Protein AF-F4PKS1-F1 (afdb_monomer_lite)

pLDDT: mean 72.42, std 22.03, range [29.28, 98.31]

Foldseek 3Di:
DDDDDDDDDDDDDDDDPDDDDDDDDDDDDDDDDDDDDDDDDDDDDDDDDDDDDDDDDDDDDDDDDDDPPPPPDDDDDLVNLVPDDPVVLVVLCVVLVHDDPPDDSVVSSVVSNVSSVVVVVVVVVVVDVPVVVVVVPDDDPPDDPVVVVLVVLVCCVPVDDDDPLPDDPVVLVVCLVVDDPVCNVVSVVSVVVSCVDPVCVVVVVPDDDDDDDDDDVVSRCVVVVVQCVPDPVSLVSCQVPPVQEEEDEAPDPVLVCLPPPPNSNQAHQEYEYAYDPPGDAHDDDDLPDCNLQRHAEYEYEVHQDDPVCLPRVCSNNVRHQEYEYDYPCPPDPVCVVRVVPPPDVSSVVSRVNHNYYHYHD

Organism: Cavenderia fasciculata (NCBI:txid261658)

Secondary structure (DSSP, 8-state):
--------------------------PPP--------------------------------------SSSGGGPPPPHHHHHHS-HHHHHHHHHHTT---TT--HHHHHHHHHHHHHHHHHHHHHHS---HHHHGGGSS---PPPHHHHHHHHHHHHHH-PPPTT---HHHHHHHHHHS-HHHHHHHHHHHHHHHS-HHHHHHTTT-------S-TTTHHHHHHHHHTTT-HHHHHHHHHHT--EEEEETT-THHHHHT-TT-S-SS-SEEEEE--TTPPPPPPPPTT-GGGGG--EEEEES----HHHHHHHHHHTTT--EEEEE---TT-TTTHHHHTTTT-HHHHHT-TT--EEEEE-

Sequence (361 aa):
MQDANTKVDGKETVDHKRKRGSSEFQLPACGDDHGLTTTQNTKDDNNSLKETIKKKKTSNNVDDQKDKEEEEGYTYTENELKSKLRKDLVVICQSLDIKSSSLTKDILIQRIIDAQNKRLEFKLKMVDNNPLYDYNKGLLEYSLPWPIIGRILDLVWTESTICTCYYSSQFVNEMYQKAAPELRSMWEVYKELRMECPMHSYHWVHFNSLDFSETLMLDKNRWRYLLLGLSKRVYQFLTSKHCTSLTFENGSTSWQHITNPYFPIKSPKVVRLQQSEGDRLCALPSPDTTVFSLVEKLQLDCFHIIPPHTKSLPILFKNIKSLTGRNDKMGDIRETKYYTKLYTPQFITSFKNLTSLNCCC

Radius of gyration: 35.96 Å; chains: 1; bounding box: 84×59×120 Å

Structure (mmCIF, N/CA/C/O backbone):
data_AF-F4PKS1-F1
#
_entry.id   AF-F4PKS1-F1
#
loop_
_atom_site.group_PDB
_atom_site.id
_atom_site.type_symbol
_atom_site.label_atom_id
_atom_site.label_alt_id
_atom_site.label_comp_id
_atom_site.label_asym_id
_atom_site.label_entity_id
_atom_site.label_seq_id
_atom_site.pdbx_PDB_ins_code
_atom_site.Cartn_x
_atom_site.Cartn_y
_atom_site.Cartn_z
_atom_site.occupancy
_atom_site.B_iso_or_equiv
_atom_site.auth_seq_id
_atom_site.auth_comp_id
_atom_site.auth_asym_id
_atom_site.auth_atom_id
_atom_site.pdbx_PDB_model_num
ATOM 1 N N . MET A 1 1 ? 31.864 39.910 -64.991 1.00 38.75 1 MET A N 1
ATOM 2 C CA . MET A 1 1 ? 30.500 40.111 -64.447 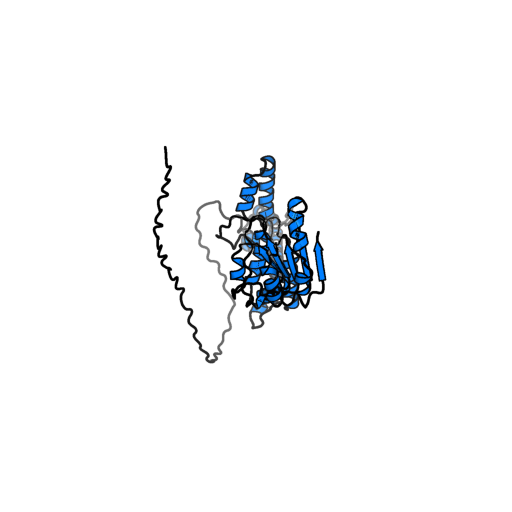1.00 38.75 1 MET A CA 1
ATOM 3 C C . MET A 1 1 ? 30.104 38.799 -63.794 1.00 38.75 1 MET A C 1
ATOM 5 O O . MET A 1 1 ? 30.044 37.824 -64.518 1.00 38.75 1 MET A O 1
ATOM 9 N N . GLN A 1 2 ? 29.900 38.635 -62.494 1.00 39.09 2 GLN A N 1
ATOM 10 C CA . GLN A 1 2 ? 30.007 39.474 -61.300 1.00 39.09 2 GLN A CA 1
ATOM 11 C C . GLN A 1 2 ? 30.121 38.458 -60.143 1.00 39.09 2 GLN A C 1
ATOM 13 O O . GLN A 1 2 ? 29.331 37.517 -60.101 1.00 39.09 2 GLN A O 1
ATOM 18 N N . ASP A 1 3 ? 31.107 38.623 -59.262 1.00 44.88 3 ASP A N 1
ATOM 19 C CA . ASP A 1 3 ? 31.312 37.791 -58.071 1.00 44.88 3 ASP A CA 1
ATOM 20 C C . ASP A 1 3 ? 30.264 38.100 -56.990 1.00 44.88 3 ASP A C 1
ATOM 22 O O . ASP A 1 3 ? 29.974 39.267 -56.718 1.00 44.88 3 ASP A O 1
ATOM 26 N N . ALA A 1 4 ? 29.737 37.063 -56.332 1.00 50.72 4 ALA A N 1
ATOM 27 C CA . ALA A 1 4 ? 28.881 37.190 -55.155 1.00 50.72 4 ALA A CA 1
ATOM 28 C C . ALA A 1 4 ? 29.576 36.554 -53.944 1.00 50.72 4 ALA A C 1
ATOM 30 O O . ALA A 1 4 ? 29.610 35.339 -53.769 1.00 50.72 4 ALA A O 1
ATOM 31 N N . ASN A 1 5 ? 30.146 37.433 -53.125 1.00 44.53 5 ASN A N 1
ATOM 32 C CA . ASN A 1 5 ? 30.757 37.168 -51.832 1.00 44.53 5 ASN A CA 1
ATOM 33 C C . ASN A 1 5 ? 29.667 37.332 -50.760 1.00 44.53 5 ASN A C 1
ATOM 35 O O . ASN A 1 5 ? 29.067 38.404 -50.672 1.00 44.53 5 ASN A O 1
ATOM 39 N N . THR A 1 6 ? 29.396 36.317 -49.935 1.00 49.97 6 THR A N 1
ATOM 40 C CA . THR A 1 6 ? 28.494 36.463 -48.778 1.00 49.97 6 THR A CA 1
ATOM 41 C C . THR A 1 6 ? 29.251 36.176 -47.490 1.00 49.97 6 THR A C 1
ATOM 43 O O . THR A 1 6 ? 29.653 35.055 -47.194 1.00 49.97 6 THR A O 1
ATOM 46 N N . LYS A 1 7 ? 29.465 37.267 -46.761 1.00 46.84 7 LYS A N 1
ATOM 47 C CA . LYS A 1 7 ? 30.076 37.399 -45.442 1.00 46.84 7 LYS A CA 1
ATOM 48 C C . LYS A 1 7 ? 29.054 36.928 -44.397 1.00 46.84 7 LYS A C 1
ATOM 50 O O . LYS A 1 7 ? 27.919 37.397 -44.424 1.00 46.84 7 LYS A O 1
ATOM 55 N N . VAL A 1 8 ? 29.431 36.014 -43.504 1.00 52.03 8 VAL A N 1
ATOM 56 C CA . VAL A 1 8 ? 28.615 35.631 -42.340 1.00 52.03 8 VAL A CA 1
ATOM 57 C C . VAL A 1 8 ? 29.336 36.110 -41.088 1.00 52.03 8 VAL A C 1
ATOM 59 O O . VAL A 1 8 ? 30.457 35.689 -40.808 1.00 52.03 8 VAL A O 1
ATOM 62 N N . ASP A 1 9 ? 28.684 37.034 -40.387 1.00 46.00 9 ASP A N 1
ATOM 63 C CA . ASP A 1 9 ? 29.160 37.674 -39.168 1.00 46.00 9 ASP A CA 1
ATOM 64 C C . ASP A 1 9 ? 29.137 36.720 -37.966 1.00 46.00 9 ASP A C 1
ATOM 66 O O . ASP A 1 9 ? 28.183 35.970 -37.737 1.00 46.00 9 ASP A O 1
ATOM 70 N N . GLY A 1 10 ? 30.213 36.784 -37.180 1.00 45.38 10 GLY A N 1
ATOM 71 C CA . GLY A 1 10 ? 30.356 36.093 -35.908 1.00 45.38 10 GLY A CA 1
ATOM 72 C C . GLY A 1 10 ? 29.464 36.706 -34.830 1.00 45.38 10 GLY A C 1
ATOM 73 O O . GLY A 1 10 ? 29.460 37.917 -34.619 1.00 45.38 10 GLY A O 1
ATOM 74 N N . LYS A 1 11 ? 28.728 35.851 -34.119 1.00 44.50 11 LYS A N 1
ATOM 75 C CA . LYS A 1 11 ? 28.049 36.200 -32.869 1.00 44.50 11 LYS A CA 1
ATOM 76 C C . LYS A 1 11 ? 28.896 35.723 -31.694 1.00 44.50 11 LYS A C 1
ATOM 78 O O . LYS A 1 11 ? 29.022 34.522 -31.468 1.00 44.50 11 LYS A O 1
ATOM 83 N N . GLU A 1 12 ? 29.446 36.682 -30.958 1.00 42.53 12 GLU A N 1
ATOM 84 C CA . GLU A 1 12 ? 30.023 36.489 -29.630 1.00 42.53 12 GLU A CA 1
ATOM 85 C C . GLU A 1 12 ? 28.949 36.002 -28.649 1.00 42.53 12 GLU A C 1
ATOM 87 O O . GLU A 1 12 ? 27.895 36.618 -28.478 1.00 42.53 12 GLU A O 1
ATOM 92 N N . THR A 1 13 ? 29.220 34.882 -27.985 1.00 44.09 13 THR A N 1
ATOM 93 C CA . THR A 1 13 ? 28.452 34.399 -26.837 1.00 44.09 13 THR A CA 1
ATOM 94 C C . THR A 1 13 ? 29.018 35.011 -25.560 1.00 44.09 13 THR A C 1
ATOM 96 O O . THR A 1 13 ? 30.133 34.691 -25.155 1.00 44.09 13 THR A O 1
ATOM 99 N N . VAL A 1 14 ? 28.238 35.887 -24.926 1.00 46.22 14 VAL A N 1
ATOM 100 C CA . VAL A 1 14 ? 28.528 36.470 -23.611 1.00 46.22 14 VAL A CA 1
ATOM 101 C C . VAL A 1 14 ? 28.182 35.458 -22.517 1.00 46.22 14 VAL A C 1
ATOM 103 O O . VAL A 1 14 ? 27.027 35.065 -22.349 1.00 46.22 14 VAL A O 1
ATOM 106 N N . ASP A 1 15 ? 29.202 35.058 -21.760 1.00 40.97 15 ASP A N 1
ATOM 107 C CA . ASP A 1 15 ? 29.111 34.197 -20.583 1.00 40.97 15 ASP A CA 1
ATOM 108 C C . ASP A 1 15 ? 28.494 34.957 -19.392 1.00 40.97 15 ASP A C 1
ATOM 110 O O . ASP A 1 15 ? 29.104 35.853 -18.801 1.00 40.97 15 ASP A O 1
ATOM 114 N N . HIS A 1 16 ? 27.283 34.577 -18.980 1.00 40.88 16 HIS A N 1
ATOM 115 C CA . HIS A 1 16 ? 26.686 35.024 -17.721 1.00 40.88 16 HIS A CA 1
ATOM 116 C C . HIS A 1 16 ? 26.855 33.961 -16.629 1.00 40.88 16 HIS A C 1
ATOM 118 O O . HIS A 1 16 ? 25.997 33.108 -16.396 1.00 40.88 16 HIS A O 1
ATOM 124 N N . LYS A 1 17 ? 27.969 34.065 -15.890 1.00 37.03 17 LYS A N 1
ATOM 125 C CA . LYS A 1 17 ? 28.189 33.386 -14.602 1.00 37.03 17 LYS A CA 1
ATOM 126 C C . LYS A 1 17 ? 27.187 33.896 -13.558 1.00 37.03 17 LYS A C 1
ATOM 128 O O . LYS A 1 17 ? 27.428 34.879 -12.860 1.00 37.03 17 LYS A O 1
ATOM 133 N N . ARG A 1 18 ? 26.065 33.192 -13.401 1.00 35.47 18 ARG A N 1
ATOM 134 C CA . ARG A 1 18 ? 25.132 33.375 -12.279 1.00 35.47 18 ARG A CA 1
ATOM 135 C C . ARG A 1 18 ? 25.654 32.598 -11.061 1.00 35.47 18 ARG A C 1
ATOM 137 O O . ARG A 1 18 ? 25.444 31.394 -10.946 1.00 35.47 18 ARG A O 1
ATOM 144 N N . LYS A 1 19 ? 26.346 33.289 -10.146 1.00 35.81 19 LYS A N 1
ATOM 145 C CA . LYS A 1 19 ? 26.633 32.791 -8.787 1.00 35.81 19 LYS A CA 1
ATOM 146 C C . LYS A 1 19 ? 25.300 32.597 -8.052 1.00 35.81 19 LYS A C 1
ATOM 148 O O . LYS A 1 19 ? 24.662 33.576 -7.679 1.00 35.81 19 LYS A O 1
ATOM 153 N N . ARG A 1 20 ? 24.871 31.348 -7.844 1.00 37.69 20 ARG A N 1
ATOM 154 C CA . ARG A 1 20 ? 23.856 31.015 -6.834 1.00 37.69 20 ARG A CA 1
ATOM 155 C C . ARG A 1 20 ? 24.572 30.844 -5.498 1.00 37.69 20 ARG A C 1
ATOM 157 O O . ARG A 1 20 ? 25.369 29.923 -5.344 1.00 37.69 20 ARG A O 1
ATOM 164 N N . GLY A 1 21 ? 24.322 31.766 -4.572 1.00 32.28 21 GLY A N 1
ATOM 165 C CA . GLY A 1 21 ? 24.684 31.598 -3.169 1.00 32.28 21 GLY A CA 1
ATOM 166 C C . GLY A 1 21 ? 23.864 30.454 -2.580 1.00 32.28 21 GLY A C 1
ATOM 167 O O . GLY A 1 21 ? 22.642 30.441 -2.715 1.00 32.28 21 GLY A O 1
ATOM 168 N N . SER A 1 22 ? 24.547 29.480 -1.987 1.00 31.84 22 SER A N 1
ATOM 169 C CA . SER A 1 22 ? 23.911 28.441 -1.181 1.00 31.84 22 SER A CA 1
ATOM 170 C C . SER A 1 22 ? 23.600 29.048 0.182 1.00 31.84 22 SER A C 1
ATOM 172 O O . SER A 1 22 ? 24.520 29.437 0.896 1.00 31.84 22 SER A O 1
ATOM 174 N N . SER A 1 23 ? 22.318 29.180 0.521 1.00 32.44 23 SER A N 1
ATOM 175 C CA . SER A 1 23 ? 21.898 29.447 1.895 1.00 32.44 23 SER A CA 1
ATOM 176 C C . SER A 1 23 ? 21.963 28.132 2.664 1.00 32.44 23 SER A C 1
ATOM 178 O O . SER A 1 23 ? 21.141 27.236 2.465 1.00 32.44 23 SER A O 1
ATOM 180 N N . GLU A 1 24 ? 22.990 28.013 3.489 1.00 30.92 24 GLU A N 1
ATOM 181 C CA . GLU A 1 24 ? 23.222 26.916 4.416 1.00 30.92 24 GLU A CA 1
ATOM 182 C C . GLU A 1 24 ? 22.181 27.003 5.543 1.00 30.92 24 GLU A C 1
ATOM 184 O O . GLU A 1 24 ? 22.205 27.913 6.369 1.00 30.92 24 GLU A O 1
ATOM 189 N N . PHE A 1 25 ? 21.197 26.104 5.524 1.00 30.33 25 PHE A N 1
ATOM 190 C CA . PHE A 1 25 ? 20.192 25.989 6.578 1.00 30.33 25 PHE A CA 1
ATOM 191 C C . PHE A 1 25 ? 20.754 25.050 7.654 1.00 30.33 25 PHE A C 1
ATOM 193 O O . PHE A 1 25 ? 20.681 23.828 7.527 1.00 30.33 25 PHE A O 1
ATOM 200 N N . GLN A 1 26 ? 21.381 25.618 8.686 1.00 31.61 26 GLN A N 1
ATOM 201 C CA . GLN A 1 26 ? 21.816 24.882 9.874 1.00 31.61 26 GLN A CA 1
ATOM 202 C C . GLN A 1 26 ? 20.612 24.626 10.786 1.00 31.61 26 GLN A C 1
ATOM 204 O O . GLN A 1 26 ? 20.032 25.553 11.350 1.00 31.61 26 GLN A O 1
ATOM 209 N N . LEU A 1 27 ? 20.233 23.354 10.918 1.00 37.97 27 LEU A N 1
ATOM 210 C CA . LEU A 1 27 ? 19.327 22.886 11.965 1.00 37.97 27 LEU A CA 1
ATOM 211 C C . LEU A 1 27 ? 20.131 22.524 13.225 1.00 37.97 27 LEU A C 1
ATOM 213 O O . LEU A 1 27 ? 21.287 22.106 13.112 1.00 37.97 27 LEU A O 1
ATOM 217 N N . PRO A 1 28 ? 19.544 22.705 14.420 1.00 33.06 28 PRO A N 1
ATOM 218 C CA . PRO A 1 28 ? 20.262 22.610 15.682 1.00 33.06 28 PRO A CA 1
ATOM 219 C C . PRO A 1 28 ? 20.687 21.173 15.993 1.00 33.06 28 PRO A C 1
ATOM 221 O O . PRO A 1 28 ? 19.937 20.219 15.787 1.00 33.06 28 PRO A O 1
ATOM 224 N N . ALA A 1 29 ? 21.902 21.049 16.525 1.00 32.84 29 ALA A N 1
ATOM 225 C CA . ALA A 1 29 ? 22.446 19.816 17.067 1.00 32.84 29 ALA A CA 1
ATOM 226 C C . ALA A 1 29 ? 21.610 19.354 18.272 1.00 32.84 29 ALA A C 1
ATOM 228 O O . ALA A 1 29 ? 21.496 20.068 19.268 1.00 32.84 29 ALA A O 1
ATOM 229 N N . CYS A 1 30 ? 21.040 18.153 18.190 1.00 32.44 30 CYS A N 1
ATOM 230 C CA . CYS A 1 30 ? 20.574 17.434 19.369 1.00 32.44 30 CYS A CA 1
ATOM 231 C C . CYS A 1 30 ? 21.803 16.818 20.041 1.00 32.44 30 CYS A C 1
ATOM 233 O O . CYS A 1 30 ? 22.468 15.973 19.446 1.00 32.44 30 CYS A O 1
ATOM 235 N N . GLY A 1 31 ? 22.125 17.309 21.237 1.00 34.09 31 GLY A N 1
ATOM 236 C CA . GLY A 1 31 ? 23.192 16.773 22.068 1.00 34.09 31 GLY A CA 1
ATOM 237 C C . GLY A 1 31 ? 22.830 15.396 22.613 1.00 34.09 31 GLY A C 1
ATOM 238 O O . GLY A 1 31 ? 21.718 15.185 23.100 1.00 34.09 31 GLY A O 1
ATOM 239 N N . ASP A 1 32 ? 23.792 14.487 22.524 1.00 35.34 32 ASP A N 1
ATOM 240 C CA . ASP A 1 32 ? 23.851 13.274 23.324 1.00 35.34 32 ASP A CA 1
ATOM 241 C C . ASP A 1 32 ? 24.282 13.656 24.744 1.00 35.34 32 ASP A C 1
ATOM 243 O O . ASP A 1 32 ? 25.279 14.360 24.907 1.00 35.34 32 ASP A O 1
ATOM 247 N N . ASP A 1 33 ? 23.577 13.166 25.765 1.00 38.44 33 ASP A N 1
ATOM 248 C CA . ASP A 1 33 ? 24.164 13.075 27.098 1.00 38.44 33 ASP A CA 1
ATOM 249 C C . ASP A 1 33 ? 23.730 11.792 27.816 1.00 38.44 33 ASP A C 1
ATOM 251 O O . ASP A 1 33 ? 22.553 11.426 27.883 1.00 38.44 33 ASP A O 1
ATOM 255 N N . HIS A 1 34 ? 24.742 11.084 28.309 1.00 37.09 34 HIS A N 1
ATOM 256 C CA . HIS A 1 34 ? 24.653 9.861 29.093 1.00 37.09 34 HIS A CA 1
ATOM 257 C C . HIS A 1 34 ? 24.447 10.196 30.576 1.00 37.09 34 HIS A C 1
ATOM 259 O O . HIS A 1 34 ? 25.046 11.133 31.091 1.00 37.09 34 HIS A O 1
ATOM 265 N N . GLY A 1 35 ? 23.723 9.349 31.316 1.00 29.28 35 GLY A N 1
ATOM 266 C CA . GLY A 1 35 ? 23.752 9.418 32.780 1.00 29.28 35 GLY A CA 1
ATOM 267 C C . GLY A 1 35 ? 22.893 8.382 33.500 1.00 29.28 35 GLY A C 1
ATOM 268 O O . GLY A 1 35 ? 21.736 8.636 33.808 1.00 29.28 35 GLY A O 1
ATOM 269 N N . LEU A 1 36 ? 23.483 7.224 33.816 1.00 36.50 36 LEU A N 1
ATOM 270 C CA . LEU A 1 36 ? 23.038 6.345 34.905 1.00 36.50 36 LEU A CA 1
ATOM 271 C C . LEU A 1 36 ? 23.236 7.041 36.264 1.00 36.50 36 LEU A C 1
ATOM 273 O O . LEU A 1 36 ? 24.298 7.622 36.467 1.00 36.50 36 LEU A O 1
ATOM 277 N N . THR A 1 37 ? 22.323 6.849 37.230 1.00 30.19 37 THR A N 1
ATOM 278 C CA . THR A 1 37 ? 22.618 6.280 38.575 1.00 30.19 37 THR A CA 1
ATOM 279 C C . THR A 1 37 ? 21.382 6.169 39.497 1.00 30.19 37 THR A C 1
ATOM 281 O O . THR A 1 37 ? 20.625 7.110 39.681 1.00 30.19 37 THR A O 1
ATOM 284 N N . THR A 1 38 ? 21.231 4.967 40.070 1.00 30.02 38 THR A N 1
ATOM 285 C CA . THR A 1 38 ? 21.022 4.616 41.496 1.00 30.02 38 THR A CA 1
ATOM 286 C C . THR A 1 38 ? 19.875 5.217 42.338 1.00 30.02 38 THR A C 1
ATOM 288 O O . THR A 1 38 ? 19.912 6.357 42.778 1.00 30.02 38 THR A O 1
ATOM 291 N N . THR A 1 39 ? 18.936 4.317 42.663 1.00 34.38 39 THR A N 1
ATOM 292 C CA . THR A 1 39 ? 18.293 3.987 43.960 1.00 34.38 39 THR A CA 1
ATOM 293 C C . THR A 1 39 ? 18.255 5.010 45.106 1.00 34.38 39 THR A C 1
ATOM 295 O O . THR A 1 39 ? 19.301 5.368 45.634 1.00 34.38 39 THR A O 1
ATOM 298 N N . GLN A 1 40 ? 17.057 5.235 45.674 1.00 31.62 40 GLN A N 1
ATOM 299 C CA . GLN A 1 40 ? 16.831 5.161 47.130 1.00 31.62 40 GLN A CA 1
ATOM 300 C C . GLN A 1 40 ? 15.344 5.015 47.508 1.00 31.62 40 GLN A C 1
ATOM 302 O O 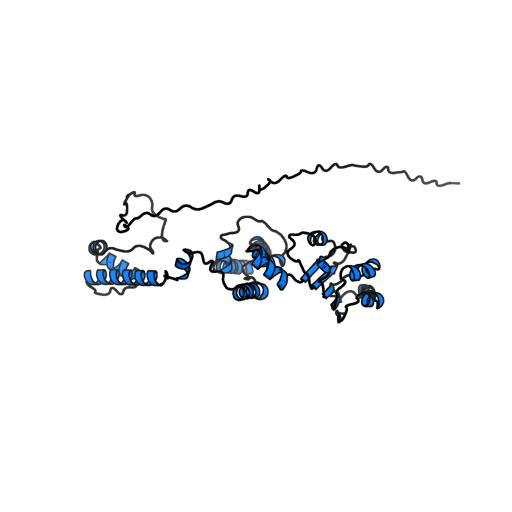. GLN A 1 40 ? 14.455 5.590 46.889 1.00 31.62 40 GLN A O 1
ATOM 307 N N . ASN A 1 41 ? 15.124 4.191 48.536 1.00 35.44 41 ASN A N 1
ATOM 308 C CA . ASN A 1 41 ? 13.868 3.916 49.229 1.00 35.44 41 ASN A CA 1
ATOM 309 C C . ASN A 1 41 ? 13.307 5.151 49.943 1.00 35.44 41 ASN A C 1
ATOM 311 O O . ASN A 1 41 ? 14.065 5.821 50.637 1.00 35.44 41 ASN A O 1
ATOM 315 N N . THR A 1 42 ? 11.980 5.267 49.993 1.00 32.59 42 THR A N 1
ATOM 316 C CA . THR A 1 42 ? 11.262 5.685 51.206 1.00 32.59 42 THR A CA 1
ATOM 317 C C . THR A 1 42 ? 9.935 4.933 51.308 1.00 32.59 42 THR A C 1
ATOM 319 O O . THR A 1 42 ? 9.108 4.935 50.398 1.00 32.59 42 THR A O 1
ATOM 322 N N . LYS A 1 43 ? 9.777 4.236 52.436 1.00 37.03 43 LYS A N 1
ATOM 323 C CA . LYS A 1 43 ? 8.481 3.947 53.051 1.00 37.03 43 LYS A CA 1
ATOM 324 C C . LYS A 1 43 ? 7.923 5.275 53.564 1.00 37.03 43 LYS A C 1
ATOM 326 O O . LYS A 1 43 ? 8.721 6.095 54.002 1.00 37.03 43 LYS A O 1
ATOM 331 N N . ASP A 1 44 ? 6.612 5.465 53.474 1.00 33.72 44 ASP A N 1
ATOM 332 C CA . ASP A 1 44 ? 5.765 5.876 54.601 1.00 33.72 44 ASP A CA 1
ATOM 333 C C . ASP A 1 44 ? 4.304 6.027 54.143 1.00 33.72 44 ASP A C 1
ATOM 335 O O . ASP A 1 44 ? 3.992 6.643 53.127 1.00 33.72 44 ASP A O 1
ATOM 339 N N . ASP A 1 45 ? 3.438 5.348 54.893 1.00 35.12 45 ASP A N 1
ATOM 340 C CA . ASP A 1 45 ? 2.082 5.693 55.315 1.00 35.12 45 ASP A CA 1
ATOM 341 C C . ASP A 1 45 ? 1.322 6.805 54.561 1.00 35.12 45 ASP A C 1
ATOM 343 O O . ASP A 1 45 ? 1.693 7.976 54.586 1.00 35.12 45 ASP A O 1
ATOM 347 N N . ASN A 1 46 ? 0.110 6.496 54.080 1.00 32.50 46 ASN A N 1
ATOM 348 C CA . ASN A 1 46 ? -1.075 6.894 54.846 1.00 32.50 46 ASN A CA 1
ATOM 349 C C . ASN A 1 46 ? -2.414 6.412 54.274 1.00 32.50 46 ASN A C 1
ATOM 351 O O . ASN A 1 46 ? -2.765 6.543 53.104 1.00 32.50 46 ASN A O 1
ATOM 355 N N . ASN A 1 47 ? -3.175 5.919 55.236 1.00 35.06 47 ASN A N 1
ATOM 356 C CA . ASN A 1 47 ? -4.607 5.751 55.316 1.00 35.06 47 ASN A CA 1
ATOM 357 C C . ASN A 1 47 ? -5.317 7.120 55.187 1.00 35.06 47 ASN A C 1
ATOM 359 O O . ASN A 1 47 ? -4.919 8.048 55.884 1.00 35.06 47 ASN A O 1
ATOM 363 N N . SER A 1 48 ? -6.349 7.237 54.338 1.00 36.62 48 SER A N 1
ATOM 364 C CA . SER A 1 48 ? -7.506 8.162 54.442 1.00 36.62 48 SER A CA 1
ATOM 365 C C . SER A 1 48 ? -7.998 8.596 53.056 1.00 36.62 48 SER A C 1
ATOM 367 O O . SER A 1 48 ? -7.451 9.507 52.440 1.00 36.62 48 SER A O 1
ATOM 369 N N . LEU A 1 49 ? -9.069 7.967 52.563 1.00 32.97 49 LEU A N 1
ATOM 370 C CA . LEU A 1 49 ? -9.883 8.541 51.491 1.00 32.97 49 LEU A CA 1
ATOM 371 C C . LEU A 1 49 ? -11.356 8.162 51.701 1.00 32.97 49 LEU A C 1
ATOM 373 O O . LEU A 1 49 ? -11.915 7.279 51.053 1.00 32.97 49 LEU A O 1
ATOM 377 N N . LYS A 1 50 ? -11.994 8.829 52.661 1.00 40.75 50 LYS A N 1
ATOM 378 C CA . LYS A 1 50 ? -13.445 9.011 52.682 1.00 40.75 50 LYS A CA 1
ATOM 379 C C . LYS A 1 50 ? -13.720 10.500 52.826 1.00 40.75 50 LYS A C 1
ATOM 381 O O . LYS A 1 50 ? -13.060 11.170 53.605 1.00 40.75 50 LYS A O 1
ATOM 386 N N . GLU A 1 51 ? -14.725 10.940 52.076 1.00 40.53 51 GLU A N 1
ATOM 387 C CA . GLU A 1 51 ? -15.288 12.291 52.043 1.00 40.53 51 GLU A CA 1
ATOM 388 C C . GLU A 1 51 ? -14.449 13.326 51.284 1.00 40.53 51 GLU A C 1
ATOM 390 O O . GLU A 1 51 ? -13.389 13.750 51.724 1.00 40.53 51 GLU A O 1
ATOM 395 N N . THR A 1 52 ? -14.953 13.782 50.130 1.00 33.09 52 THR A N 1
ATOM 396 C CA . THR A 1 52 ? -15.482 15.152 49.954 1.00 33.09 52 THR A CA 1
ATOM 397 C C . THR A 1 52 ? -15.834 15.378 48.474 1.00 33.09 52 THR A C 1
ATOM 399 O O . THR A 1 52 ? -14.965 15.645 47.654 1.00 33.09 52 THR A O 1
ATOM 402 N N . ILE A 1 53 ? -17.124 15.352 48.122 1.00 37.47 53 ILE A N 1
ATOM 403 C CA . ILE A 1 53 ? -17.644 16.111 46.969 1.00 37.47 53 ILE A CA 1
ATOM 404 C C . ILE A 1 53 ? -18.775 16.989 47.505 1.00 37.47 53 ILE A C 1
ATOM 406 O O . ILE A 1 53 ? -19.946 16.619 47.499 1.00 37.47 53 ILE A O 1
ATOM 410 N N . LYS A 1 54 ? -18.408 18.164 48.025 1.00 37.38 54 LYS A N 1
ATOM 411 C CA . LYS A 1 54 ? -19.342 19.258 48.313 1.00 37.38 54 LYS A CA 1
ATOM 412 C C . LYS A 1 54 ? -19.288 20.236 47.142 1.00 37.38 54 LYS A C 1
ATOM 414 O O . LYS A 1 54 ? -18.305 20.948 46.958 1.00 37.38 54 LYS A O 1
ATOM 419 N N . LYS A 1 55 ? -20.356 20.240 46.340 1.00 43.75 55 LYS A N 1
ATOM 420 C CA . LYS A 1 55 ? -20.591 21.190 45.245 1.00 43.75 55 LYS A CA 1
ATOM 421 C C . LYS A 1 55 ? -20.655 22.624 45.780 1.00 43.75 55 LYS A C 1
ATOM 423 O O . LYS A 1 55 ? -21.423 22.926 46.692 1.00 43.75 55 LYS A O 1
ATOM 428 N N . LYS A 1 56 ? -19.883 23.505 45.147 1.00 37.81 56 LYS A N 1
ATOM 429 C CA . LYS A 1 56 ? -19.935 24.962 45.283 1.00 37.81 56 LYS A CA 1
ATOM 430 C C . LYS A 1 56 ? -21.061 25.476 44.373 1.00 37.81 56 LYS A C 1
ATOM 432 O O . LYS A 1 56 ? -20.972 25.333 43.159 1.00 37.81 56 LYS A O 1
ATOM 437 N N . LYS A 1 57 ? -22.138 26.015 44.955 1.00 38.78 57 LYS A N 1
ATOM 438 C CA . LYS A 1 57 ? -23.158 26.796 44.235 1.00 38.78 57 LYS A CA 1
ATOM 439 C C . LYS A 1 57 ? -22.709 28.256 44.230 1.00 38.78 57 LYS A C 1
ATOM 441 O O . LYS A 1 57 ? -22.636 28.861 45.295 1.00 38.78 57 LYS A O 1
ATOM 446 N N . THR A 1 58 ? -22.467 28.807 43.047 1.00 37.47 58 THR A N 1
ATOM 447 C CA . THR A 1 58 ? -22.430 30.255 42.826 1.00 37.47 58 THR A CA 1
ATOM 448 C C . THR A 1 58 ? -23.528 30.564 41.821 1.00 37.47 58 THR A C 1
ATOM 450 O O . THR A 1 58 ? -23.486 30.083 40.693 1.00 37.47 58 THR A O 1
ATOM 453 N N . SER A 1 59 ? -24.548 31.296 42.262 1.00 49.88 59 SER A N 1
ATOM 454 C CA . SER A 1 59 ? -25.566 31.874 41.393 1.00 49.88 59 SER A CA 1
ATOM 455 C C . SER A 1 59 ? -24.954 33.032 40.620 1.00 49.88 59 SER A C 1
ATOM 457 O O . SER A 1 59 ? -24.364 33.901 41.254 1.00 49.88 59 SER A O 1
ATOM 459 N N . ASN A 1 60 ? -25.153 33.080 39.309 1.00 35.59 60 ASN A N 1
ATOM 460 C CA . ASN A 1 60 ? -25.290 34.332 38.574 1.00 35.59 60 ASN A CA 1
ATOM 461 C C . ASN A 1 60 ? -26.205 34.076 37.375 1.00 35.59 60 ASN A C 1
ATOM 463 O O . ASN A 1 60 ? -25.922 33.228 36.536 1.00 35.59 60 ASN A O 1
ATOM 467 N N . ASN A 1 61 ? -27.326 34.795 37.366 1.00 52.66 61 ASN A N 1
ATOM 468 C CA . ASN A 1 61 ? -28.177 34.997 36.202 1.00 52.66 61 ASN A CA 1
ATOM 469 C C . ASN A 1 61 ? -27.355 35.708 35.123 1.00 52.66 61 ASN A C 1
ATOM 471 O O . ASN A 1 61 ? -26.732 36.703 35.481 1.00 52.66 61 ASN A O 1
ATOM 475 N N . VAL A 1 62 ? -27.385 35.232 33.873 1.00 48.47 62 VAL A N 1
ATOM 476 C CA . VAL A 1 62 ? -27.451 36.016 32.619 1.00 48.47 62 VAL A CA 1
ATOM 477 C C . VAL A 1 62 ? -27.504 35.044 31.420 1.00 48.47 62 VAL A C 1
ATOM 479 O O . VAL A 1 62 ? -26.683 34.140 31.316 1.00 48.47 62 VAL A O 1
ATOM 482 N N . ASP A 1 63 ? -28.482 35.318 30.556 1.00 47.53 63 ASP A N 1
ATOM 483 C CA . ASP A 1 63 ? -28.692 34.979 29.140 1.00 47.53 63 ASP A CA 1
ATOM 484 C C . ASP A 1 63 ? -28.911 33.535 28.652 1.00 47.53 63 ASP A C 1
ATOM 486 O O . ASP A 1 63 ? -28.029 32.681 28.594 1.00 47.53 63 ASP A O 1
ATOM 490 N N . ASP A 1 64 ? -30.158 33.363 28.197 1.00 60.31 64 ASP A N 1
ATOM 491 C CA . ASP A 1 64 ? -30.753 32.273 27.438 1.00 60.31 64 ASP A CA 1
ATOM 492 C C . ASP A 1 64 ? -30.031 31.991 26.105 1.00 60.31 64 ASP A C 1
ATOM 494 O O . ASP A 1 64 ? -29.662 32.904 25.370 1.00 60.31 64 ASP A O 1
ATOM 498 N N . GLN A 1 65 ? -30.001 30.699 25.746 1.00 53.12 65 GLN A N 1
ATOM 499 C CA . GLN A 1 65 ? -29.633 30.102 24.445 1.00 53.12 65 GLN A CA 1
ATOM 500 C C . GLN A 1 65 ? -28.187 29.624 24.243 1.00 53.12 65 GLN A C 1
ATOM 502 O O . GLN A 1 65 ? -27.597 29.790 23.175 1.00 53.12 65 GLN A O 1
ATOM 507 N N . LYS A 1 66 ? -27.670 28.859 25.202 1.00 49.47 66 LYS A N 1
ATOM 508 C CA . LYS A 1 66 ? -26.687 27.801 24.935 1.00 49.47 66 LYS A CA 1
ATOM 509 C C . LYS A 1 66 ? -26.970 26.623 25.866 1.00 49.47 66 LYS A C 1
ATOM 511 O O . LYS A 1 66 ? -27.564 26.819 26.914 1.00 49.47 66 LYS A O 1
ATOM 516 N N . ASP A 1 67 ? -26.582 25.425 25.444 1.00 47.16 67 ASP A N 1
ATOM 517 C CA . ASP A 1 67 ? -26.578 24.190 26.247 1.00 47.16 67 ASP A CA 1
ATOM 518 C C . ASP A 1 67 ? -27.876 23.362 26.216 1.00 47.16 67 ASP A C 1
ATOM 520 O O . ASP A 1 67 ? -28.592 23.212 27.200 1.00 47.16 67 ASP A O 1
ATOM 524 N N . LYS A 1 68 ? -28.149 22.729 25.065 1.00 54.69 68 LYS A N 1
ATOM 525 C CA . LYS A 1 68 ? -29.005 21.525 25.012 1.00 54.69 68 LYS A CA 1
ATOM 526 C C . LYS A 1 68 ? -28.224 20.211 25.161 1.00 54.69 68 LYS A C 1
ATOM 528 O O . LYS A 1 68 ? -28.844 19.156 25.212 1.00 54.69 68 LYS A O 1
ATOM 533 N N . GLU A 1 69 ? -26.893 20.253 25.244 1.00 50.94 69 GLU A N 1
ATOM 534 C CA . GLU A 1 69 ? -26.055 19.041 25.266 1.00 50.94 69 GLU A CA 1
ATOM 535 C C . GLU A 1 69 ? -25.580 18.616 26.670 1.00 50.94 69 GLU A C 1
ATOM 537 O O . GLU A 1 69 ? -25.117 17.491 26.830 1.00 50.94 69 GLU A O 1
ATOM 542 N N . GLU A 1 70 ? -25.762 19.431 27.719 1.00 52.50 70 GLU A N 1
ATOM 543 C CA . GLU A 1 70 ? -25.363 19.052 29.093 1.00 52.50 70 GLU A CA 1
ATOM 544 C C . GLU A 1 70 ? -26.484 18.410 29.942 1.00 52.50 70 GLU A C 1
ATOM 546 O O . GLU A 1 70 ? -26.229 17.933 31.052 1.00 52.50 70 GLU A O 1
ATOM 551 N N . GLU A 1 71 ? -27.727 18.324 29.450 1.00 56.75 71 GLU A N 1
ATOM 552 C CA . GLU A 1 71 ? -28.848 17.803 30.256 1.00 56.75 71 GLU A CA 1
ATOM 553 C C . GLU A 1 71 ? -28.867 16.269 30.429 1.00 56.75 71 GLU A C 1
ATOM 555 O O . GLU A 1 71 ? -29.567 15.762 31.309 1.00 56.75 71 GLU A O 1
ATOM 560 N N . GLU A 1 72 ? -28.065 15.492 29.689 1.00 62.88 72 GLU A N 1
ATOM 561 C CA . GLU A 1 72 ? -28.100 14.017 29.770 1.00 62.88 72 GLU A CA 1
ATOM 562 C C . GLU A 1 72 ? -27.468 13.408 31.047 1.00 62.88 72 GLU A C 1
ATOM 564 O O . GLU A 1 72 ? -27.452 12.180 31.225 1.00 62.88 72 GLU A O 1
ATOM 569 N N . GLY A 1 73 ? -26.954 14.236 31.963 1.00 77.00 73 GLY A N 1
ATOM 570 C CA . GLY A 1 73 ? -26.183 13.791 33.131 1.00 77.00 73 GLY A CA 1
ATOM 571 C C . GLY A 1 73 ? -26.771 14.081 34.516 1.00 77.00 73 GLY A C 1
ATOM 572 O O . GLY A 1 73 ? -26.173 13.661 35.508 1.00 77.00 73 GLY A O 1
ATOM 573 N N . TYR A 1 74 ? -27.887 14.803 34.639 1.00 92.12 74 TYR A N 1
ATOM 574 C CA . TYR A 1 74 ? -28.339 15.269 35.956 1.00 92.12 74 TYR A CA 1
ATOM 575 C C . TYR A 1 74 ? -29.058 14.171 36.771 1.00 92.12 74 TYR A C 1
ATOM 577 O O . TYR A 1 74 ? -30.125 13.682 36.394 1.00 92.12 74 TYR A O 1
ATOM 585 N N . THR A 1 75 ? -28.490 13.800 37.927 1.00 94.31 75 THR A N 1
ATOM 586 C CA . THR A 1 75 ? -29.113 12.880 38.899 1.00 94.31 75 THR A CA 1
ATOM 587 C C . THR A 1 75 ? -29.912 13.667 39.940 1.00 94.31 75 THR A C 1
ATOM 589 O O . THR A 1 75 ? -29.360 14.563 40.579 1.00 94.31 75 THR A O 1
ATOM 592 N N . TYR A 1 76 ? -31.187 13.318 40.142 1.00 97.00 76 TYR A N 1
ATOM 593 C CA . TYR A 1 76 ? -32.071 13.997 41.092 1.00 97.00 76 TYR A CA 1
ATOM 594 C C . TYR A 1 76 ? -31.939 13.350 42.472 1.00 97.00 76 TYR A C 1
ATOM 596 O O . TYR A 1 76 ? -31.929 12.127 42.595 1.00 97.00 76 TYR A O 1
ATOM 604 N N . THR A 1 77 ? -31.883 14.159 43.527 1.00 97.00 77 THR A N 1
ATOM 605 C CA . THR A 1 77 ? -31.983 13.654 44.902 1.00 97.00 77 THR A CA 1
ATOM 606 C C . THR A 1 77 ? -33.443 13.477 45.321 1.00 97.00 77 THR A C 1
ATOM 608 O O . THR A 1 77 ? -34.340 14.172 44.840 1.00 97.00 77 THR A O 1
ATOM 611 N N . GLU A 1 78 ? -33.706 12.578 46.273 1.00 97.31 78 GLU A N 1
ATOM 612 C CA . GLU A 1 78 ? -35.065 12.330 46.775 1.00 97.31 78 GLU A CA 1
ATOM 613 C C . GLU A 1 78 ? -35.728 13.608 47.323 1.00 97.31 78 GLU A C 1
ATOM 615 O O . GLU A 1 78 ? -36.907 13.856 47.078 1.00 97.31 78 GLU A O 1
ATOM 620 N N . ASN A 1 79 ? -34.965 14.461 48.012 1.00 97.56 79 ASN A N 1
ATOM 621 C CA . ASN A 1 79 ? -35.468 15.725 48.557 1.00 97.56 79 ASN A CA 1
ATOM 622 C C . ASN A 1 79 ? -35.844 16.725 47.453 1.00 97.56 79 ASN A C 1
ATOM 624 O O . ASN A 1 79 ? -36.881 17.385 47.550 1.00 97.56 79 ASN A O 1
ATOM 628 N N . GLU A 1 80 ? -35.047 16.804 46.382 1.00 97.44 80 GLU A N 1
ATOM 629 C CA . GLU A 1 80 ? -35.379 17.612 45.203 1.00 97.44 80 GLU A CA 1
ATOM 630 C C . GLU A 1 80 ? -36.685 17.120 44.571 1.00 97.44 80 GLU A C 1
ATOM 632 O O . GLU A 1 80 ? -37.594 17.920 44.351 1.00 97.44 80 GLU A O 1
ATOM 637 N N . LEU A 1 81 ? -36.845 15.807 44.380 1.00 97.75 81 LEU A N 1
ATOM 638 C CA . LEU A 1 81 ? -38.077 15.219 43.842 1.00 97.75 81 LEU A CA 1
ATOM 639 C C . LEU A 1 81 ? -39.292 15.444 44.763 1.00 97.75 81 LEU A C 1
ATOM 641 O O . LEU A 1 81 ? -40.382 15.766 44.282 1.00 97.75 81 LEU A O 1
ATOM 645 N N . LYS A 1 82 ? -39.120 15.363 46.089 1.00 97.31 82 LYS A N 1
ATOM 646 C CA . LYS A 1 82 ? -40.180 15.668 47.070 1.00 97.31 82 LYS A CA 1
ATOM 647 C C . LYS A 1 82 ? -40.635 17.124 46.998 1.00 97.31 82 LYS A C 1
ATOM 649 O O . LYS A 1 82 ? -41.830 17.385 47.153 1.00 97.31 82 LYS A O 1
ATOM 654 N N . SER A 1 83 ? -39.730 18.058 46.703 1.00 97.25 83 SER A N 1
ATOM 655 C CA . SER A 1 83 ? -40.066 19.480 46.533 1.00 97.25 83 SER A CA 1
ATOM 656 C C . SER A 1 83 ? -40.764 19.820 45.207 1.00 97.25 83 SER A C 1
ATOM 658 O O . SER A 1 83 ? -41.413 20.860 45.113 1.00 97.25 83 SER A O 1
ATOM 660 N N . LYS A 1 84 ? -40.690 18.949 44.190 1.00 97.62 84 LYS A N 1
ATOM 661 C CA . LYS A 1 84 ? -41.290 19.186 42.865 1.00 97.62 84 LYS A CA 1
ATOM 662 C C . LYS A 1 84 ? -42.809 18.987 42.862 1.00 97.62 84 LYS A C 1
ATOM 664 O O . LYS A 1 84 ? -43.369 18.199 43.638 1.00 97.62 84 LYS A O 1
ATOM 669 N N . LEU A 1 85 ? -43.501 19.692 41.965 1.00 97.62 85 LEU A N 1
ATOM 670 C CA . LEU A 1 85 ? -44.931 19.481 41.746 1.00 97.62 85 LEU A CA 1
ATOM 671 C C . LEU A 1 85 ? -45.160 18.164 40.994 1.00 97.62 85 LEU A C 1
ATOM 673 O O . LEU A 1 85 ? -44.307 17.693 40.246 1.00 97.62 85 LEU A O 1
ATOM 677 N N . ARG A 1 86 ? -46.349 17.565 41.151 1.00 96.62 86 ARG A N 1
ATOM 678 C CA . ARG A 1 86 ? -46.690 16.299 40.471 1.00 96.62 86 ARG A CA 1
ATOM 679 C C . ARG A 1 86 ? -46.557 16.400 38.946 1.00 96.62 86 ARG A C 1
ATOM 681 O O . ARG A 1 86 ? -46.150 15.428 38.325 1.00 96.62 86 ARG A O 1
ATOM 688 N N . LYS A 1 87 ? -46.883 17.558 38.358 1.00 96.75 87 LYS A N 1
ATOM 689 C CA . LYS A 1 87 ? -46.747 17.805 36.913 1.00 96.75 87 LYS A CA 1
ATOM 690 C C . LYS A 1 87 ? -45.282 17.706 36.464 1.00 96.75 87 LYS A C 1
ATOM 692 O O . LYS A 1 87 ? -45.011 17.020 35.488 1.00 96.75 87 LYS A O 1
ATOM 697 N N . ASP A 1 88 ? -44.353 18.275 37.230 1.00 97.12 88 ASP A N 1
ATOM 698 C CA . ASP A 1 88 ? -42.914 18.213 36.933 1.00 97.12 88 ASP A CA 1
ATOM 699 C C . ASP A 1 88 ? -42.382 16.779 37.038 1.00 97.12 88 ASP A C 1
ATOM 701 O O . ASP A 1 88 ? -41.607 16.331 36.200 1.00 97.12 88 ASP A O 1
ATOM 705 N N . LEU A 1 89 ? -42.846 16.020 38.038 1.00 97.06 89 LEU A N 1
ATOM 706 C CA . LEU A 1 89 ? -42.480 14.609 38.186 1.00 97.06 89 LEU A CA 1
ATOM 707 C C . LEU A 1 89 ? -42.962 13.756 37.005 1.00 97.06 89 LEU A C 1
ATOM 709 O O . LEU A 1 89 ? -42.283 12.806 36.627 1.00 97.06 89 LEU A O 1
ATOM 713 N N . VAL A 1 90 ? -44.109 14.091 36.402 1.00 96.62 90 VAL A N 1
ATOM 714 C CA . VAL A 1 90 ? -44.597 13.424 35.183 1.00 96.62 90 VAL A CA 1
ATOM 715 C C . VAL A 1 90 ? -43.683 13.720 33.992 1.00 96.62 90 VAL A C 1
ATOM 717 O O . VAL A 1 90 ? -43.394 12.795 33.238 1.00 96.62 90 VAL A O 1
ATOM 720 N N . VAL A 1 91 ? -43.183 14.953 33.856 1.00 96.00 91 VAL A N 1
ATOM 721 C CA . VAL A 1 91 ? -42.212 15.323 32.807 1.00 96.00 91 VAL A CA 1
ATOM 722 C C . VAL A 1 91 ? -40.894 14.564 32.991 1.00 96.00 91 VAL A C 1
ATOM 724 O O . VAL A 1 91 ? -40.388 13.985 32.035 1.00 96.00 91 VAL A O 1
ATOM 727 N N . ILE A 1 92 ? -40.382 14.471 34.225 1.00 96.19 92 ILE A N 1
ATOM 728 C CA . ILE A 1 92 ? -39.174 13.682 34.533 1.00 96.19 92 ILE A CA 1
ATOM 729 C C . ILE A 1 92 ? -39.406 12.186 34.259 1.00 96.19 92 ILE A C 1
ATOM 731 O O . ILE A 1 92 ? -38.530 11.496 33.748 1.00 96.19 92 ILE A O 1
ATOM 735 N N . CYS A 1 93 ? -40.596 11.658 34.560 1.00 96.50 93 CYS A N 1
ATOM 736 C CA . CYS A 1 93 ? -40.934 10.281 34.199 1.00 96.50 93 CYS A CA 1
ATOM 737 C C . CYS A 1 93 ? -40.925 10.076 32.680 1.00 96.50 93 CYS A C 1
ATOM 739 O O . CYS A 1 93 ? -40.420 9.058 32.226 1.00 96.50 93 CYS A O 1
ATOM 741 N N . GLN A 1 94 ? -41.448 11.024 31.896 1.00 95.44 94 GLN A N 1
ATOM 742 C CA . GLN A 1 94 ? -41.443 10.944 30.432 1.00 95.44 94 GLN A CA 1
ATOM 743 C C . GLN A 1 94 ? -40.023 10.981 29.857 1.00 95.44 94 GLN A C 1
ATOM 745 O O . GLN A 1 94 ? -39.728 10.198 28.960 1.00 95.44 94 GLN A O 1
ATOM 750 N N . SER A 1 95 ? -39.129 11.818 30.396 1.00 94.75 95 SER A N 1
ATOM 751 C CA . SER A 1 95 ? -37.729 11.862 29.944 1.00 94.75 95 SER A CA 1
ATOM 752 C C . SER A 1 95 ? -36.931 10.604 30.308 1.00 94.75 95 SER A C 1
ATOM 754 O O . SER A 1 95 ? -35.945 10.287 29.648 1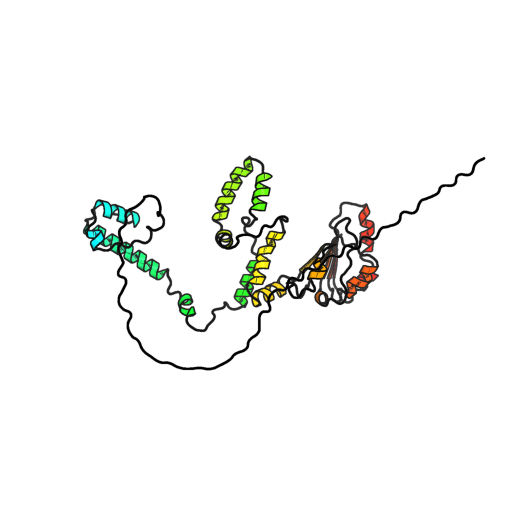.00 94.75 95 SER A O 1
ATOM 756 N N . LEU A 1 96 ? -37.367 9.861 31.330 1.00 94.62 96 LEU A N 1
ATOM 757 C CA . LEU A 1 96 ? -36.803 8.568 31.733 1.00 94.62 96 LEU A CA 1
ATOM 758 C C . LEU A 1 96 ? -37.558 7.356 31.156 1.00 94.62 96 LEU A C 1
ATOM 760 O O . LEU A 1 96 ? -37.286 6.230 31.571 1.00 94.62 96 LEU A O 1
ATOM 764 N N . ASP A 1 97 ? -38.507 7.573 30.240 1.00 95.56 97 ASP A N 1
ATOM 765 C CA . ASP A 1 97 ? -39.359 6.535 29.635 1.00 95.56 97 ASP A CA 1
ATOM 766 C C . ASP A 1 97 ? -40.150 5.681 30.662 1.00 95.56 97 ASP A C 1
ATOM 768 O O . ASP A 1 97 ? -40.350 4.471 30.536 1.00 95.56 97 ASP A O 1
ATOM 772 N N . ILE A 1 98 ? -40.624 6.319 31.737 1.00 96.12 98 ILE A N 1
ATOM 773 C CA . ILE A 1 98 ? -41.427 5.708 32.803 1.00 96.12 98 ILE A CA 1
ATOM 774 C C . ILE A 1 98 ? -42.915 6.003 32.567 1.00 96.12 98 ILE A C 1
ATOM 776 O O . ILE A 1 98 ? -43.364 7.150 32.620 1.00 96.12 98 ILE A O 1
ATOM 780 N N . LYS A 1 99 ? -43.737 4.953 32.426 1.00 95.88 99 LYS A N 1
ATOM 781 C CA . LYS A 1 99 ? -45.207 5.086 32.377 1.00 95.88 99 LYS A CA 1
ATOM 782 C C . LYS A 1 99 ? -45.753 5.655 33.696 1.00 95.88 99 LYS A C 1
ATOM 784 O O . LYS A 1 99 ? -45.643 5.016 34.746 1.00 95.88 99 LYS A O 1
ATOM 789 N N . SER A 1 100 ? -46.372 6.835 33.629 1.00 90.62 100 SER A N 1
ATOM 790 C CA . SER A 1 100 ? -46.782 7.645 34.791 1.00 90.62 100 SER A CA 1
ATOM 791 C C . SER A 1 100 ? -48.295 7.679 35.069 1.00 90.62 100 SER A C 1
ATOM 793 O O . SER A 1 100 ? -48.731 8.354 36.006 1.00 90.62 100 SER A O 1
ATOM 795 N N . SER A 1 101 ? -49.118 6.957 34.299 1.00 85.06 101 SER A N 1
ATOM 796 C CA . SER A 1 101 ? -50.583 7.023 34.413 1.00 85.06 101 SER A CA 1
ATOM 797 C C . SER A 1 101 ? -51.083 6.610 35.807 1.00 85.06 101 SER A C 1
ATOM 799 O O . SER A 1 101 ? -50.770 5.521 36.283 1.00 85.06 101 SER A O 1
ATOM 801 N N . SER A 1 102 ? -51.860 7.507 36.433 1.00 88.56 102 SER A N 1
ATOM 802 C CA . SER A 1 102 ? -52.608 7.367 37.702 1.00 88.56 102 SER A CA 1
ATOM 803 C C . SER A 1 102 ? -51.831 7.086 39.001 1.00 88.56 102 SER A C 1
ATOM 805 O O . SER A 1 102 ? -52.448 6.767 40.013 1.00 88.56 102 SER A O 1
ATOM 807 N N . LEU A 1 103 ? -50.509 7.262 39.042 1.00 93.75 103 LEU A N 1
ATOM 808 C CA . LEU A 1 103 ? -49.708 6.960 40.242 1.00 93.75 103 LEU A CA 1
ATOM 809 C C . LEU A 1 103 ? -49.685 8.112 41.256 1.00 93.75 103 LEU A C 1
ATOM 811 O O . LEU A 1 103 ? -49.727 9.285 40.872 1.00 93.75 103 LEU A O 1
ATOM 815 N N . THR A 1 104 ? -49.595 7.789 42.549 1.00 97.25 104 THR A N 1
ATOM 816 C CA . THR A 1 104 ? -49.387 8.780 43.619 1.00 97.25 104 THR A CA 1
ATOM 817 C C . THR A 1 104 ? -48.003 9.425 43.507 1.00 97.25 104 THR A C 1
ATOM 819 O O . THR A 1 104 ? -47.105 8.896 42.848 1.00 97.25 104 THR A O 1
ATOM 822 N N . LYS A 1 105 ? -47.823 10.592 44.142 1.00 97.19 105 LYS A N 1
ATOM 823 C CA . LYS A 1 105 ? -46.564 11.351 44.085 1.00 97.19 105 LYS A CA 1
ATOM 824 C C . LYS A 1 105 ? -45.372 10.508 44.553 1.00 97.19 105 LYS A C 1
ATOM 826 O O . LYS A 1 105 ? -44.365 10.468 43.857 1.00 97.19 105 LYS A O 1
ATOM 831 N N . ASP A 1 106 ? -45.516 9.786 45.659 1.00 97.50 106 ASP A N 1
ATOM 832 C CA . ASP A 1 106 ? -44.432 8.979 46.231 1.00 97.50 106 ASP A CA 1
ATOM 833 C C . ASP A 1 106 ? -44.026 7.812 45.321 1.00 97.50 106 ASP A C 1
ATOM 835 O O . ASP A 1 106 ? -42.840 7.538 45.157 1.00 97.50 106 ASP A O 1
ATOM 839 N N . ILE A 1 107 ? -44.991 7.181 44.637 1.00 97.25 107 ILE A N 1
ATOM 840 C CA . ILE A 1 107 ? -44.699 6.109 43.672 1.00 97.25 107 ILE A CA 1
ATOM 841 C C . ILE A 1 107 ? -43.932 6.657 42.458 1.00 97.25 107 ILE A C 1
ATOM 843 O O . ILE A 1 107 ? -43.039 5.981 41.948 1.00 97.25 107 ILE A O 1
ATOM 847 N N . LEU A 1 108 ? -44.247 7.873 41.992 1.00 97.31 108 LEU A N 1
ATOM 848 C CA . LEU A 1 108 ? -43.491 8.519 40.911 1.00 97.31 108 LEU A CA 1
ATOM 849 C C . LEU A 1 108 ? -42.042 8.791 41.336 1.00 97.31 108 LEU A C 1
ATOM 851 O O . LEU A 1 108 ? -41.127 8.481 40.579 1.00 97.31 108 LEU A O 1
ATOM 855 N N . ILE A 1 109 ? -41.834 9.310 42.553 1.00 98.06 109 ILE A N 1
ATOM 856 C CA . ILE A 1 109 ? -40.495 9.570 43.106 1.00 98.06 109 ILE A CA 1
ATOM 857 C C . ILE A 1 109 ? -39.685 8.272 43.174 1.00 98.06 109 ILE A C 1
ATOM 859 O O . ILE A 1 109 ? -38.563 8.233 42.671 1.00 98.06 109 ILE A O 1
ATOM 863 N N . GLN A 1 110 ? -40.272 7.198 43.711 1.00 97.69 110 GLN A N 1
ATOM 864 C CA . GLN A 1 110 ? -39.598 5.904 43.810 1.00 97.69 110 GLN A CA 1
ATOM 865 C C . GLN A 1 110 ? -39.184 5.368 42.433 1.00 97.69 110 GLN A C 1
ATOM 867 O O . GLN A 1 110 ? -38.048 4.940 42.252 1.00 97.69 110 GLN A O 1
ATOM 872 N N . ARG A 1 111 ? -40.071 5.444 41.431 1.00 97.38 111 ARG A N 1
ATOM 873 C CA . ARG A 1 111 ? -39.762 4.975 40.070 1.00 97.38 111 ARG A CA 1
ATOM 874 C C . ARG A 1 111 ? -38.650 5.778 39.401 1.00 97.38 111 ARG A C 1
ATOM 876 O O . ARG A 1 111 ? -37.839 5.186 38.695 1.00 97.38 111 ARG A O 1
ATOM 883 N N . ILE A 1 112 ? -38.610 7.096 39.611 1.00 97.12 112 ILE A N 1
ATOM 884 C CA . ILE A 1 112 ? -37.539 7.959 39.090 1.00 97.12 112 ILE A CA 1
ATOM 885 C C . ILE A 1 112 ? -36.196 7.537 39.695 1.00 97.12 112 ILE A C 1
ATOM 887 O O . ILE A 1 112 ? -35.246 7.307 38.949 1.00 97.12 112 ILE A O 1
ATOM 891 N N . ILE A 1 113 ? -36.133 7.366 41.020 1.00 97.75 113 ILE A N 1
ATOM 892 C CA . ILE A 1 113 ? -34.914 6.937 41.722 1.00 97.75 113 ILE A CA 1
ATOM 893 C C . ILE A 1 113 ? -34.461 5.557 41.229 1.00 97.75 113 ILE A C 1
ATOM 895 O O . ILE A 1 113 ? -33.293 5.380 40.883 1.00 97.75 113 ILE A O 1
ATOM 899 N N . ASP A 1 114 ? -35.380 4.595 41.124 1.00 96.88 114 ASP A N 1
ATOM 900 C CA . ASP A 1 114 ? -35.070 3.248 40.638 1.00 96.88 114 ASP A CA 1
ATOM 901 C C . ASP A 1 114 ? -34.541 3.266 39.195 1.00 96.88 114 ASP A C 1
ATOM 903 O O . ASP A 1 114 ? -33.585 2.557 38.873 1.00 96.88 114 ASP A O 1
ATOM 907 N N . ALA A 1 115 ? -35.128 4.080 38.312 1.00 96.38 115 ALA A N 1
ATOM 908 C CA . ALA A 1 115 ? -34.671 4.221 36.931 1.00 96.38 115 ALA A CA 1
ATOM 909 C C . ALA A 1 115 ? -33.284 4.880 36.846 1.00 96.38 115 ALA A C 1
ATOM 911 O O . ALA A 1 115 ? -32.428 4.409 36.093 1.00 96.38 115 ALA A O 1
ATOM 912 N N . GLN A 1 116 ? -33.032 5.924 37.646 1.00 96.06 116 GLN A N 1
ATOM 913 C CA . GLN A 1 116 ? -31.722 6.576 37.726 1.00 96.06 116 GLN A CA 1
ATOM 914 C C . GLN A 1 116 ? -30.649 5.615 38.242 1.00 96.06 116 GLN A C 1
ATOM 916 O O . GLN A 1 116 ? -29.583 5.515 37.635 1.00 96.06 116 GLN A O 1
ATOM 921 N N . ASN A 1 117 ? -30.951 4.847 39.291 1.00 94.88 117 ASN A N 1
ATOM 922 C CA . ASN A 1 117 ? -30.040 3.846 39.843 1.00 94.88 117 ASN A CA 1
ATOM 923 C C . ASN A 1 117 ? -29.754 2.719 38.848 1.00 94.88 117 ASN A C 1
ATOM 925 O O . ASN A 1 117 ? -28.595 2.362 38.671 1.00 94.88 117 ASN A O 1
ATOM 929 N N . LYS A 1 118 ? -30.763 2.208 38.129 1.00 93.81 118 LYS A N 1
ATOM 930 C CA . LYS A 1 118 ? -30.558 1.205 37.068 1.00 93.81 118 LYS A CA 1
ATOM 931 C C . LYS A 1 118 ? -29.689 1.734 35.931 1.00 93.81 118 LYS A C 1
ATOM 933 O O . LYS A 1 118 ? -28.809 1.022 35.457 1.00 93.81 118 LYS A O 1
ATOM 938 N N . ARG A 1 119 ? -29.907 2.979 35.493 1.00 91.00 119 ARG A N 1
ATOM 939 C CA . ARG A 1 119 ? -29.087 3.607 34.445 1.00 91.00 119 ARG A CA 1
ATOM 940 C C . ARG A 1 119 ? -27.654 3.835 34.925 1.00 91.00 119 ARG A C 1
ATOM 942 O O . ARG A 1 119 ? -26.727 3.635 34.148 1.00 91.00 119 ARG A O 1
ATOM 949 N N . LEU A 1 120 ? -27.468 4.213 36.190 1.00 89.19 120 LEU A N 1
ATOM 950 C CA . LEU A 1 120 ? -26.153 4.355 36.813 1.00 89.19 120 LEU A CA 1
ATOM 951 C C . LEU A 1 120 ? -25.448 3.000 36.946 1.00 89.19 120 LEU A C 1
ATOM 953 O O . LEU A 1 120 ? -24.291 2.893 36.569 1.00 89.19 120 LEU A O 1
ATOM 957 N N . GLU A 1 121 ? -26.141 1.959 37.404 1.00 87.75 121 GLU A N 1
ATOM 958 C CA . GLU A 1 121 ? -25.612 0.595 37.493 1.00 87.75 121 GLU A CA 1
ATOM 959 C C . GLU A 1 121 ? -25.231 0.058 36.108 1.00 87.75 121 GLU A C 1
ATOM 961 O O . GLU A 1 121 ? -24.159 -0.512 35.937 1.00 87.75 121 GLU A O 1
ATOM 966 N N . PHE A 1 122 ? -26.069 0.289 35.096 1.00 84.00 122 PHE A N 1
ATOM 967 C CA . PHE A 1 122 ? -25.759 -0.067 33.715 1.00 84.00 122 PHE A CA 1
ATOM 968 C C . PHE A 1 122 ? -24.551 0.714 33.183 1.00 84.00 122 PHE A C 1
ATOM 970 O O . PHE A 1 122 ? -23.658 0.108 32.602 1.00 84.00 122 PHE A O 1
ATOM 977 N N . LYS A 1 123 ? -24.462 2.029 33.438 1.00 80.00 123 LYS A N 1
ATOM 978 C CA . LYS A 1 123 ? -23.274 2.835 33.110 1.00 80.00 123 LYS A CA 1
ATOM 979 C C . LYS A 1 123 ? -22.031 2.340 33.848 1.00 80.00 123 LY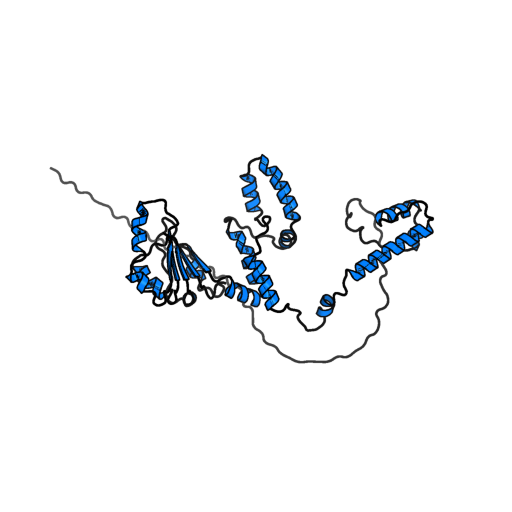S A C 1
ATOM 981 O O . LYS A 1 123 ? -20.986 2.292 33.232 1.00 80.00 123 LYS A O 1
ATOM 986 N N . LEU A 1 124 ? -22.127 1.932 35.111 1.00 77.06 124 LEU A N 1
ATOM 987 C CA . LEU A 1 124 ? -21.011 1.352 35.871 1.00 77.06 124 LEU A CA 1
ATOM 988 C C . LEU A 1 124 ? -20.622 -0.051 35.380 1.00 77.06 124 LEU A C 1
ATOM 990 O O . LEU A 1 124 ? -19.486 -0.458 35.568 1.00 77.06 124 LEU A O 1
ATOM 994 N N . LYS A 1 125 ? -21.545 -0.794 34.756 1.00 72.62 125 LYS A N 1
ATOM 995 C CA . LYS A 1 125 ? -21.254 -2.074 34.089 1.00 72.62 125 LYS A CA 1
ATOM 996 C C . LYS A 1 125 ? -20.711 -1.893 32.667 1.00 72.62 125 LYS A C 1
ATOM 998 O O . LYS A 1 125 ? -19.981 -2.754 32.203 1.00 72.62 125 LYS A O 1
ATOM 1003 N N . MET A 1 126 ? -21.083 -0.811 31.976 1.00 65.44 126 MET A N 1
ATOM 1004 C CA . MET A 1 126 ? -20.602 -0.462 30.629 1.00 65.44 126 MET A CA 1
ATOM 1005 C C . MET A 1 126 ? -19.293 0.325 30.636 1.00 65.44 126 MET A C 1
ATOM 1007 O O . MET A 1 126 ? -18.471 0.150 29.741 1.00 65.44 126 MET A O 1
ATOM 1011 N N . VAL A 1 127 ? -19.082 1.176 31.644 1.00 60.09 127 VAL A N 1
ATOM 1012 C CA . VAL A 1 127 ? -17.757 1.630 32.086 1.00 60.09 127 VAL A CA 1
ATOM 1013 C C . VAL A 1 127 ? -17.158 0.458 32.831 1.00 60.09 127 VAL A C 1
ATOM 1015 O O . VAL A 1 127 ? -17.055 0.401 34.048 1.00 60.09 127 VAL A O 1
ATOM 1018 N N . ASP A 1 128 ? -16.905 -0.540 32.015 1.00 45.44 128 ASP A N 1
ATOM 1019 C CA . ASP A 1 128 ? -16.201 -1.749 32.275 1.00 45.44 128 ASP A CA 1
ATOM 1020 C C . ASP A 1 128 ? -15.097 -1.445 33.305 1.00 45.44 128 ASP A C 1
ATOM 1022 O O . ASP A 1 128 ? -14.176 -0.660 33.047 1.00 45.44 128 ASP A O 1
ATOM 1026 N N . ASN A 1 129 ? -15.103 -2.173 34.420 1.00 47.03 129 ASN A N 1
ATOM 1027 C CA . ASN A 1 129 ? -13.840 -2.678 34.951 1.00 47.03 129 ASN A CA 1
ATOM 1028 C C . ASN A 1 129 ? -13.259 -3.625 33.887 1.00 47.03 129 ASN A C 1
ATOM 1030 O O . ASN A 1 129 ? -13.063 -4.807 34.153 1.00 47.03 129 ASN A O 1
ATOM 1034 N N . ASN A 1 130 ? -13.063 -3.143 32.654 1.00 46.41 130 ASN A N 1
ATOM 1035 C CA . ASN A 1 130 ? -12.311 -3.828 31.640 1.00 46.41 130 ASN A CA 1
ATOM 1036 C C . ASN A 1 130 ? -10.935 -3.889 32.273 1.00 46.41 130 ASN A C 1
ATOM 1038 O O . ASN A 1 130 ? -10.309 -2.836 32.449 1.00 46.41 130 ASN A O 1
ATOM 1042 N N . PRO A 1 131 ? -10.470 -5.080 32.667 1.00 50.22 131 PRO A N 1
ATOM 1043 C CA . PRO A 1 131 ? -9.190 -5.194 33.330 1.00 50.22 131 PRO A CA 1
ATOM 1044 C C . PRO A 1 131 ? -8.079 -4.571 32.470 1.00 50.22 131 PRO A C 1
ATOM 1046 O O . PRO A 1 131 ? -7.066 -4.166 33.019 1.00 50.22 131 PRO A O 1
ATOM 1049 N N . LEU A 1 132 ? -8.277 -4.382 31.155 1.00 46.47 132 LEU A N 1
ATOM 1050 C CA . LEU A 1 132 ? -7.364 -3.644 30.276 1.00 46.47 132 LEU A CA 1
ATOM 1051 C C . LEU A 1 132 ? -7.088 -2.187 30.695 1.00 46.47 132 LEU A C 1
ATOM 1053 O O . LEU A 1 132 ? -5.999 -1.697 30.404 1.00 46.47 132 LEU A O 1
ATOM 1057 N N . TYR A 1 133 ? -8.009 -1.487 31.369 1.00 43.88 133 TYR A N 1
ATOM 1058 C CA . TYR A 1 133 ? -7.747 -0.123 31.858 1.00 43.88 133 TYR A CA 1
ATOM 1059 C C . TYR A 1 133 ? -6.969 -0.107 33.183 1.00 43.88 133 TYR A C 1
ATOM 1061 O O . TYR A 1 133 ? -6.105 0.753 33.356 1.00 43.88 133 TYR A O 1
ATOM 1069 N N . ASP A 1 134 ? -7.190 -1.087 34.067 1.00 44.91 134 ASP A N 1
ATOM 1070 C CA . ASP A 1 134 ? -6.404 -1.260 35.303 1.00 44.91 134 ASP A CA 1
ATOM 1071 C C . ASP A 1 134 ? -5.042 -1.940 35.064 1.00 44.91 134 ASP A C 1
ATOM 1073 O O . ASP A 1 134 ? -4.105 -1.770 35.847 1.00 44.91 134 ASP A O 1
ATOM 1077 N N . TYR A 1 135 ? -4.874 -2.641 33.940 1.00 47.56 135 TYR A N 1
ATOM 1078 C CA . TYR A 1 135 ? -3.607 -3.254 33.533 1.00 47.56 135 TYR A CA 1
ATOM 1079 C C . TYR A 1 135 ? -2.522 -2.246 33.119 1.00 47.56 135 TYR A C 1
ATOM 1081 O O . TYR A 1 135 ? -1.359 -2.626 33.008 1.00 47.56 135 TYR A O 1
ATOM 1089 N N . ASN A 1 136 ? -2.847 -0.958 32.963 1.00 46.47 136 ASN A N 1
ATOM 1090 C CA . ASN A 1 136 ? -1.867 0.085 32.631 1.00 46.47 136 ASN A CA 1
ATOM 1091 C C . ASN A 1 136 ? -1.115 0.662 33.848 1.00 46.47 136 ASN A C 1
ATOM 1093 O O . ASN A 1 136 ? -0.350 1.613 33.695 1.00 46.47 136 ASN A O 1
ATOM 1097 N N . LYS A 1 137 ? -1.298 0.114 35.060 1.00 50.09 137 LYS A N 1
ATOM 1098 C CA . LYS A 1 137 ? -0.582 0.579 36.268 1.00 50.09 137 LYS A CA 1
ATOM 1099 C C . LYS A 1 137 ? 0.667 -0.222 36.648 1.00 50.09 137 LYS A C 1
ATOM 1101 O O . LYS A 1 137 ? 1.343 0.159 37.600 1.00 50.09 137 LYS A O 1
ATOM 1106 N N . GLY A 1 138 ? 1.029 -1.275 35.915 1.00 50.22 138 GLY A N 1
ATOM 1107 C CA . GLY A 1 138 ? 2.264 -2.019 36.178 1.00 50.22 138 GLY A CA 1
ATOM 1108 C C . GLY A 1 138 ? 2.898 -2.544 34.901 1.00 50.22 138 GLY A C 1
ATOM 1109 O O . GLY A 1 138 ? 2.218 -3.259 34.188 1.00 50.22 138 GLY A O 1
ATOM 1110 N N . LEU A 1 139 ? 4.163 -2.157 34.666 1.00 53.62 139 LEU A N 1
ATOM 1111 C CA . LEU A 1 139 ? 5.268 -2.636 33.795 1.00 53.62 139 LEU A CA 1
ATOM 1112 C C . LEU A 1 139 ? 5.063 -3.663 32.646 1.00 53.62 139 LEU A C 1
ATOM 1114 O O . LEU A 1 139 ? 6.050 -4.135 32.083 1.00 53.62 139 LEU A O 1
ATOM 1118 N N . LEU A 1 140 ? 3.845 -4.048 32.291 1.00 50.00 140 LEU A N 1
ATOM 1119 C CA . LEU A 1 140 ? 3.513 -4.982 31.231 1.00 50.00 140 LEU A CA 1
ATOM 1120 C C . LEU A 1 140 ? 2.906 -4.158 30.096 1.00 50.00 140 LEU A C 1
ATOM 1122 O O . LEU A 1 140 ? 1.719 -3.845 30.090 1.00 50.00 140 LEU A O 1
ATOM 1126 N N . GLU A 1 141 ? 3.737 -3.758 29.137 1.00 54.66 141 GLU A N 1
ATOM 1127 C CA . GLU A 1 141 ? 3.243 -3.167 27.896 1.00 54.66 141 GLU A CA 1
ATOM 1128 C C . GLU A 1 141 ? 2.405 -4.218 27.155 1.00 54.66 141 GLU A C 1
ATOM 1130 O O . GLU A 1 141 ? 2.936 -5.138 26.524 1.00 54.66 141 GLU A O 1
ATOM 1135 N N . TYR A 1 142 ? 1.079 -4.096 27.235 1.00 54.03 142 TYR A N 1
ATOM 1136 C CA . TYR A 1 142 ? 0.148 -4.908 26.457 1.00 54.03 142 TYR A CA 1
ATOM 1137 C C . TYR A 1 142 ? 0.211 -4.494 24.988 1.00 54.03 142 TYR A C 1
ATOM 1139 O O . TYR A 1 142 ? -0.641 -3.784 24.460 1.00 54.03 142 TYR A O 1
ATOM 1147 N N . SER A 1 143 ? 1.247 -4.965 24.305 1.00 68.12 143 SER A N 1
ATOM 1148 C CA . SER A 1 143 ? 1.262 -5.010 22.852 1.00 68.12 143 SER A CA 1
ATOM 1149 C C . SER A 1 143 ? 0.538 -6.275 22.395 1.00 68.12 143 SER A C 1
ATOM 1151 O O . SER A 1 143 ? 0.774 -7.372 22.907 1.00 68.12 143 SER A O 1
ATOM 1153 N N . LEU A 1 144 ? -0.367 -6.137 21.424 1.00 74.94 144 LEU A N 1
ATOM 1154 C CA . LEU A 1 144 ? -0.938 -7.300 20.748 1.00 74.94 144 LEU A CA 1
ATOM 1155 C C . LEU A 1 144 ? 0.207 -8.199 20.242 1.00 74.94 144 LEU A C 1
ATOM 1157 O O . LEU A 1 144 ? 1.194 -7.682 19.704 1.00 74.94 144 LEU A O 1
ATOM 1161 N N . PRO A 1 145 ? 0.092 -9.536 20.347 1.00 84.69 145 PRO A N 1
ATOM 1162 C CA . PRO A 1 145 ? 1.054 -10.437 19.741 1.00 84.69 145 PRO A CA 1
ATOM 1163 C C . PRO A 1 145 ? 1.289 -10.076 18.277 1.00 84.69 145 PRO A C 1
ATOM 1165 O O . PRO A 1 145 ? 0.355 -9.861 17.503 1.00 84.69 145 PRO A O 1
ATOM 1168 N N . TRP A 1 146 ? 2.555 -10.038 17.879 1.00 82.69 146 TRP A N 1
ATOM 1169 C CA . TRP A 1 146 ? 2.942 -9.607 16.540 1.00 82.69 146 TRP A CA 1
ATOM 1170 C C . TRP A 1 146 ? 2.237 -10.332 15.382 1.00 82.69 146 TRP A C 1
ATOM 1172 O O . TRP A 1 146 ? 1.913 -9.662 14.406 1.00 82.69 146 TRP A O 1
ATOM 1182 N N . PRO A 1 147 ? 1.928 -11.644 15.454 1.00 86.12 147 PRO A N 1
ATOM 1183 C CA . PRO A 1 147 ? 1.124 -12.297 14.421 1.00 86.12 147 PRO A CA 1
ATOM 1184 C C . PRO A 1 147 ? -0.257 -11.656 14.214 1.00 86.12 147 PRO A C 1
ATOM 1186 O O . PRO A 1 147 ? -0.738 -11.604 13.085 1.00 86.12 147 PRO A O 1
ATOM 1189 N N . ILE A 1 148 ? -0.878 -11.141 15.280 1.00 86.38 148 ILE A N 1
ATOM 1190 C CA . ILE A 1 148 ? -2.164 -10.433 15.214 1.00 86.38 148 ILE A CA 1
ATOM 1191 C C . ILE A 1 148 ? -1.962 -9.060 14.574 1.00 86.38 148 ILE A C 1
ATOM 1193 O O . ILE A 1 148 ? -2.661 -8.733 13.620 1.00 86.38 148 ILE A O 1
ATOM 1197 N N . ILE A 1 149 ? -0.961 -8.295 15.028 1.00 85.38 149 ILE A N 1
ATOM 1198 C CA . ILE A 1 149 ? -0.625 -6.988 14.437 1.00 85.38 149 ILE A CA 1
ATOM 1199 C C . ILE A 1 149 ? -0.322 -7.135 12.943 1.00 85.38 149 ILE A C 1
ATOM 1201 O O . ILE A 1 149 ? -0.849 -6.381 12.133 1.00 85.38 149 ILE A O 1
ATOM 1205 N N . GLY A 1 150 ? 0.480 -8.129 12.562 1.00 88.81 150 GLY A N 1
ATOM 1206 C CA . GLY A 1 150 ? 0.813 -8.407 11.168 1.00 88.81 150 GLY A CA 1
ATOM 1207 C C . GLY A 1 150 ? -0.424 -8.693 10.318 1.00 88.81 150 GLY A C 1
ATOM 1208 O O . GLY A 1 150 ? -0.542 -8.135 9.234 1.00 88.81 150 GLY A O 1
ATOM 1209 N N . ARG A 1 151 ? -1.381 -9.483 10.830 1.00 90.81 151 ARG A N 1
ATOM 1210 C CA . ARG A 1 151 ? -2.664 -9.722 10.146 1.00 90.81 151 ARG A CA 1
ATOM 1211 C C . ARG A 1 151 ? -3.492 -8.450 10.002 1.00 90.81 151 ARG A C 1
ATOM 1213 O O . ARG A 1 151 ? -4.038 -8.224 8.932 1.00 90.81 151 ARG A O 1
ATOM 1220 N N . ILE A 1 152 ? -3.568 -7.617 11.041 1.00 87.75 152 ILE A N 1
ATOM 1221 C CA . ILE A 1 152 ? -4.262 -6.323 10.962 1.00 87.75 152 ILE A CA 1
ATOM 1222 C C . ILE A 1 152 ? -3.616 -5.458 9.877 1.00 87.75 152 ILE A C 1
ATOM 1224 O O . ILE A 1 152 ? -4.315 -4.950 9.008 1.00 87.75 152 ILE A O 1
ATOM 1228 N N . LEU A 1 153 ? -2.286 -5.336 9.879 1.00 90.88 153 LEU A N 1
ATOM 1229 C CA . LEU A 1 153 ? -1.551 -4.573 8.870 1.00 90.88 153 LEU A CA 1
ATOM 1230 C C . LEU A 1 153 ? -1.743 -5.134 7.460 1.00 90.88 153 LEU A C 1
ATOM 1232 O O . LEU A 1 153 ? -1.849 -4.352 6.523 1.00 90.88 153 LEU A O 1
ATOM 1236 N N . ASP A 1 154 ? -1.801 -6.457 7.302 1.00 90.25 154 ASP A N 1
ATOM 1237 C CA . ASP A 1 154 ? -2.093 -7.093 6.019 1.00 90.25 154 ASP A CA 1
ATOM 1238 C C . ASP A 1 154 ? -3.491 -6.738 5.526 1.00 90.25 154 ASP A C 1
ATOM 1240 O O . ASP A 1 154 ? -3.609 -6.220 4.424 1.00 90.25 154 ASP A O 1
ATOM 1244 N N . LEU A 1 155 ? -4.525 -6.954 6.347 1.00 87.38 155 LEU A N 1
ATOM 1245 C CA . LEU A 1 155 ? -5.915 -6.646 5.999 1.00 87.38 155 LEU A CA 1
ATOM 1246 C C . LEU A 1 155 ? -6.073 -5.169 5.647 1.00 87.38 155 LEU A C 1
ATOM 1248 O O . LEU A 1 155 ? -6.642 -4.817 4.618 1.00 87.38 155 LEU A O 1
ATOM 1252 N N . VAL A 1 156 ? -5.493 -4.293 6.463 1.00 85.25 156 VAL A N 1
ATOM 1253 C CA . VAL A 1 156 ? -5.475 -2.859 6.196 1.00 85.25 156 VAL A CA 1
ATOM 1254 C C . VAL A 1 156 ? -4.765 -2.583 4.865 1.00 85.25 156 VAL A C 1
ATOM 1256 O O . VAL A 1 156 ? -5.305 -1.896 4.005 1.00 85.25 156 VAL A O 1
ATOM 1259 N N . TRP A 1 157 ? -3.589 -3.158 4.619 1.00 86.50 157 TRP A N 1
ATOM 1260 C CA . TRP A 1 157 ? -2.850 -2.893 3.387 1.00 86.50 157 TRP A CA 1
ATOM 1261 C C . TRP A 1 157 ? -3.539 -3.442 2.130 1.00 86.50 157 TRP A C 1
ATOM 1263 O O . TRP A 1 157 ? -3.570 -2.750 1.115 1.00 86.50 157 TRP A O 1
ATOM 1273 N N . THR A 1 158 ? -4.082 -4.660 2.157 1.00 84.06 158 THR A N 1
ATOM 1274 C CA . THR A 1 158 ? -4.614 -5.341 0.965 1.00 84.06 158 THR A CA 1
ATOM 1275 C C . THR A 1 158 ? -6.106 -5.132 0.764 1.00 84.06 158 THR A C 1
ATOM 1277 O O . THR A 1 158 ? -6.538 -4.951 -0.372 1.00 84.06 158 THR A O 1
ATOM 1280 N N . GLU A 1 159 ? -6.889 -5.155 1.842 1.00 79.69 159 GLU A N 1
ATOM 1281 C CA . GLU A 1 159 ? -8.353 -5.193 1.782 1.00 79.69 159 GLU A CA 1
ATOM 1282 C C . GLU A 1 159 ? -9.008 -3.853 2.060 1.00 79.69 159 GLU A C 1
ATOM 1284 O O . GLU A 1 159 ? -10.158 -3.668 1.666 1.00 79.69 159 GLU A O 1
ATOM 1289 N N . SER A 1 160 ? -8.315 -2.898 2.692 1.00 70.88 160 SER A N 1
ATOM 1290 C CA . SER A 1 160 ? -8.928 -1.591 2.875 1.00 70.88 160 SER A CA 1
ATOM 1291 C C . SER A 1 160 ? -9.023 -0.896 1.512 1.00 70.88 160 SER A C 1
ATOM 1293 O O . SER A 1 160 ? -8.093 -0.245 1.018 1.00 70.88 160 SER A O 1
ATOM 1295 N N . THR A 1 161 ? -10.178 -1.040 0.880 1.00 62.25 161 THR A N 1
ATOM 1296 C CA . THR A 1 161 ? -10.644 -0.082 -0.099 1.00 62.25 161 THR A CA 1
ATOM 1297 C C . THR A 1 161 ? -10.832 1.212 0.660 1.00 62.25 161 THR A C 1
ATOM 1299 O O . THR A 1 161 ? -11.543 1.253 1.665 1.00 62.25 161 THR A O 1
ATOM 1302 N N . ILE A 1 162 ? -10.162 2.264 0.211 1.00 59.69 162 ILE A N 1
ATOM 1303 C CA . ILE A 1 162 ? -10.426 3.598 0.725 1.00 59.69 162 ILE A CA 1
ATOM 1304 C C . ILE A 1 162 ? -11.917 3.829 0.726 1.00 59.69 162 ILE A C 1
ATOM 1306 O O . ILE A 1 162 ? -12.569 3.577 -0.291 1.00 59.69 162 ILE A O 1
ATOM 1310 N N . CYS A 1 163 ? -12.436 4.300 1.860 1.00 61.41 163 CYS A N 1
ATOM 1311 C CA . CYS A 1 163 ? -13.794 4.794 1.875 1.00 61.41 163 CYS A CA 1
ATOM 1312 C C . CYS A 1 163 ? -13.924 5.757 0.700 1.00 61.41 163 CYS A C 1
ATOM 1314 O O . CYS A 1 163 ? -13.149 6.704 0.601 1.00 61.41 163 CYS A O 1
ATOM 1316 N N . THR A 1 164 ? -14.892 5.536 -0.185 1.00 53.66 164 THR A N 1
ATOM 1317 C CA . THR A 1 164 ? -15.174 6.425 -1.325 1.00 53.66 164 THR A CA 1
ATOM 1318 C C . THR A 1 164 ? -15.408 7.867 -0.887 1.00 53.66 164 THR A C 1
ATOM 1320 O O . THR A 1 164 ? -15.430 8.793 -1.689 1.00 53.66 164 THR A O 1
ATOM 1323 N N . CYS A 1 165 ? -15.597 8.070 0.405 1.00 61.09 165 CYS A N 1
ATOM 1324 C CA . CYS A 1 165 ? -15.687 9.346 1.035 1.00 61.09 165 CYS A CA 1
ATOM 1325 C C . CYS A 1 165 ? -14.310 10.072 1.138 1.00 61.09 165 CYS A C 1
ATOM 1327 O O . CYS A 1 165 ? -14.318 11.289 1.073 1.00 61.09 165 CYS A O 1
ATOM 1329 N N . TYR A 1 166 ? -13.144 9.413 1.225 1.00 59.25 166 TYR A N 1
ATOM 1330 C CA . TYR A 1 166 ? -11.807 9.982 1.557 1.00 59.25 166 TYR A CA 1
ATOM 1331 C C . TYR A 1 166 ? -11.216 11.014 0.575 1.00 59.25 166 TYR A C 1
ATOM 1333 O O . TYR A 1 166 ? -10.107 11.497 0.782 1.00 59.25 166 TYR A O 1
ATOM 1341 N N . TYR A 1 167 ? -11.896 11.380 -0.508 1.00 62.28 167 TYR A N 1
ATOM 1342 C CA . TYR A 1 167 ? -11.312 12.323 -1.458 1.00 62.28 167 TYR A CA 1
ATOM 1343 C C . TYR A 1 167 ? -11.049 13.700 -0.833 1.00 62.28 167 TYR A C 1
ATOM 1345 O O . TYR A 1 167 ? -11.873 14.189 -0.055 1.00 62.28 167 TYR A O 1
ATOM 1353 N N . SER A 1 168 ? -9.937 14.350 -1.182 1.00 67.31 168 SER A N 1
ATOM 1354 C CA . SER A 1 168 ? -9.624 15.697 -0.687 1.00 67.31 168 SER A CA 1
ATOM 1355 C C . SER A 1 168 ? -10.771 16.681 -0.962 1.00 67.31 168 SER A C 1
ATOM 1357 O O . SER A 1 168 ? -11.504 16.548 -1.946 1.00 67.31 168 SER A O 1
ATOM 1359 N N . SER A 1 169 ? -10.956 17.678 -0.090 1.00 69.75 169 SER A N 1
ATOM 1360 C CA . SER A 1 169 ? -11.960 18.734 -0.302 1.00 69.75 169 SER A CA 1
ATOM 1361 C C . SER A 1 169 ? -11.744 19.447 -1.639 1.00 69.75 169 SER A C 1
ATOM 1363 O O . SER A 1 169 ? -12.712 19.773 -2.319 1.00 69.75 169 SER A O 1
ATOM 1365 N N . GLN A 1 170 ? -10.486 19.605 -2.057 1.00 67.56 170 GLN A N 1
ATOM 1366 C CA . GLN A 1 170 ? -10.115 20.149 -3.358 1.00 67.56 170 GLN A CA 1
ATOM 1367 C C . GLN A 1 170 ? -10.631 19.285 -4.515 1.00 67.56 170 GLN A C 1
ATOM 1369 O O . GLN A 1 170 ? -11.299 19.809 -5.402 1.00 67.56 170 GLN A O 1
ATOM 1374 N N . PHE A 1 171 ? -10.420 17.964 -4.479 1.00 70.62 171 PHE A N 1
ATOM 1375 C CA . PHE A 1 171 ? -10.968 17.072 -5.502 1.00 70.62 171 PHE A CA 1
ATOM 1376 C C . PHE A 1 171 ? -12.496 17.122 -5.543 1.00 70.62 171 PHE A C 1
ATOM 1378 O O . PHE A 1 171 ? -13.095 17.196 -6.615 1.00 70.62 171 PHE A O 1
ATOM 1385 N N . VAL A 1 172 ? -13.135 17.094 -4.371 1.00 72.75 172 VAL A N 1
ATOM 1386 C CA . VAL A 1 172 ? -14.595 17.175 -4.270 1.00 72.75 172 VAL A CA 1
ATOM 1387 C C . VAL A 1 172 ? -15.104 18.488 -4.860 1.00 72.75 172 VAL A C 1
ATOM 1389 O O . VAL A 1 172 ? -16.096 18.467 -5.585 1.00 72.75 172 VAL A O 1
ATOM 1392 N N . ASN A 1 173 ? -14.407 19.600 -4.620 1.00 78.81 173 ASN A N 1
ATOM 1393 C CA . ASN A 1 173 ? -14.735 20.901 -5.194 1.00 78.81 173 ASN A CA 1
ATOM 1394 C C . ASN A 1 173 ? -14.531 20.930 -6.714 1.00 78.81 173 ASN A C 1
ATOM 1396 O O . ASN A 1 173 ? -15.396 21.427 -7.428 1.00 78.81 173 ASN A O 1
ATOM 1400 N N . GLU A 1 174 ? -13.439 20.373 -7.239 1.00 79.94 174 GLU A N 1
ATOM 1401 C CA . GLU A 1 174 ? -13.209 20.294 -8.688 1.00 79.94 174 GLU A CA 1
ATOM 1402 C C . GLU A 1 174 ? -14.269 19.447 -9.397 1.00 79.94 174 GLU A C 1
ATOM 1404 O O . GLU A 1 174 ? -14.787 19.845 -10.443 1.00 79.94 174 GLU A O 1
ATOM 1409 N N . MET A 1 175 ? -14.625 18.300 -8.815 1.00 74.69 175 MET A N 1
ATOM 1410 C CA . MET A 1 175 ? -15.727 17.463 -9.285 1.00 74.69 175 MET A CA 1
ATOM 1411 C C . MET A 1 175 ? -17.051 18.223 -9.257 1.00 74.69 175 MET A C 1
ATOM 1413 O O . MET A 1 175 ? -17.787 18.193 -10.237 1.00 74.69 175 MET A O 1
ATOM 1417 N N . TYR A 1 176 ? -17.335 18.940 -8.168 1.00 81.25 176 TYR A N 1
ATOM 1418 C CA . TYR A 1 176 ? -18.555 19.731 -8.010 1.00 81.25 176 TYR A CA 1
ATOM 1419 C C . TYR A 1 176 ? -18.665 20.856 -9.049 1.00 81.25 176 TYR A C 1
ATOM 1421 O O . TYR A 1 176 ? -19.739 21.092 -9.606 1.00 81.25 176 TYR A O 1
ATOM 1429 N N . GLN A 1 177 ? -17.551 21.528 -9.357 1.00 84.69 177 GLN A N 1
ATOM 1430 C CA . GLN A 1 177 ? -17.507 22.573 -10.382 1.00 84.69 177 GLN A CA 1
ATOM 1431 C C . GLN A 1 177 ? -17.719 22.011 -11.793 1.00 84.69 177 GLN A C 1
ATOM 1433 O O . GLN A 1 177 ? -18.359 22.662 -12.617 1.00 84.69 177 GLN A O 1
ATOM 1438 N N . LYS A 1 178 ? -17.221 20.799 -12.066 1.00 84.50 178 LYS A N 1
ATOM 1439 C CA . LYS A 1 178 ? -17.363 20.114 -13.363 1.00 84.50 178 LYS A CA 1
ATOM 1440 C C . LYS A 1 178 ? -18.686 19.349 -13.516 1.00 84.50 178 LYS A C 1
ATOM 1442 O O . LYS A 1 178 ? -19.036 18.981 -14.635 1.00 84.50 178 LYS A O 1
ATOM 1447 N N . ALA A 1 179 ? -19.405 19.082 -12.427 1.00 83.62 179 ALA A N 1
ATOM 1448 C CA . ALA A 1 179 ? -20.642 18.311 -12.443 1.00 83.62 179 ALA A CA 1
ATOM 1449 C C . ALA A 1 179 ? -21.819 19.104 -13.032 1.00 83.62 179 ALA A C 1
ATOM 1451 O O . ALA A 1 179 ? -21.962 20.310 -12.807 1.00 83.62 179 ALA A O 1
ATOM 1452 N N . ALA A 1 180 ? -22.700 18.393 -13.745 1.00 85.94 180 ALA A N 1
ATOM 1453 C CA . ALA A 1 180 ? -23.966 18.942 -14.218 1.00 85.94 180 ALA A CA 1
ATOM 1454 C C . ALA A 1 180 ? -24.835 19.421 -13.033 1.00 85.94 180 ALA A C 1
ATOM 1456 O O . ALA A 1 180 ? -24.738 18.852 -11.938 1.00 85.94 180 ALA A O 1
ATOM 1457 N N . PRO A 1 181 ? -25.693 20.442 -13.218 1.00 83.81 181 PRO A N 1
ATOM 1458 C CA . PRO A 1 181 ? -26.515 20.997 -12.144 1.00 83.81 181 PRO A CA 1
ATOM 1459 C C . PRO A 1 181 ? -27.361 19.949 -11.408 1.00 83.81 181 PRO A C 1
ATOM 1461 O O . PRO A 1 181 ? -27.491 20.040 -10.187 1.00 83.81 181 PRO A O 1
ATOM 1464 N N . GLU A 1 182 ? -27.869 18.922 -12.102 1.00 81.38 182 GLU A N 1
ATOM 1465 C CA . GLU A 1 182 ? -28.669 17.865 -11.470 1.00 81.38 182 GLU A CA 1
ATOM 1466 C C . GLU A 1 182 ? -27.855 17.036 -10.460 1.00 81.38 182 GLU A C 1
ATOM 1468 O O . GLU A 1 182 ? -28.377 16.631 -9.420 1.00 81.38 182 GLU A O 1
ATOM 1473 N N . LEU A 1 183 ? -26.555 16.845 -10.709 1.00 76.94 183 LEU A N 1
ATOM 1474 C CA . LEU A 1 183 ? -25.650 16.098 -9.828 1.00 76.94 183 LEU A CA 1
ATOM 1475 C C . LEU A 1 183 ? -25.215 16.884 -8.583 1.00 76.94 183 LEU A C 1
ATOM 1477 O O . LEU A 1 183 ? -24.783 16.267 -7.610 1.00 76.94 183 LEU A O 1
ATOM 1481 N N . ARG A 1 184 ? -25.347 18.219 -8.565 1.00 80.88 184 ARG A N 1
ATOM 1482 C CA . ARG A 1 184 ? -24.938 19.037 -7.406 1.00 80.88 184 ARG A CA 1
ATOM 1483 C C . ARG A 1 184 ? -25.777 18.756 -6.161 1.00 80.88 184 ARG A C 1
ATOM 1485 O O . ARG A 1 184 ? -25.227 18.707 -5.067 1.00 80.88 184 ARG A O 1
ATOM 1492 N N . SER A 1 185 ? -27.081 18.530 -6.327 1.00 76.69 185 SER A N 1
ATOM 1493 C CA . SER A 1 185 ? -27.995 18.213 -5.216 1.00 76.69 185 SER A CA 1
ATOM 1494 C C . SER A 1 185 ? -27.675 16.861 -4.563 1.00 76.69 185 SER A C 1
ATOM 1496 O O . SER A 1 185 ? -27.646 16.740 -3.342 1.00 76.69 185 SER A O 1
ATOM 1498 N N . MET A 1 186 ? -27.329 15.866 -5.382 1.00 72.88 186 MET A N 1
ATOM 1499 C CA . MET A 1 186 ? -26.871 14.547 -4.938 1.00 72.88 186 MET A CA 1
ATOM 1500 C C . MET A 1 186 ? -25.537 14.630 -4.179 1.00 72.88 186 MET A C 1
ATOM 1502 O O . MET A 1 186 ? -25.257 13.810 -3.306 1.00 72.88 186 MET A O 1
ATOM 1506 N N . TRP A 1 187 ? -24.722 15.643 -4.486 1.00 73.81 187 TRP A N 1
ATOM 1507 C CA . TRP A 1 187 ? -23.423 15.861 -3.856 1.00 73.81 187 TRP A CA 1
ATOM 1508 C C . TRP A 1 187 ? -23.521 16.371 -2.416 1.00 73.81 187 TRP A C 1
ATOM 1510 O O . TRP A 1 187 ? -22.717 15.964 -1.582 1.00 73.81 187 TRP A O 1
ATOM 1520 N N . GLU A 1 188 ? -24.511 17.209 -2.097 1.00 75.50 188 GLU A N 1
ATOM 1521 C CA . GLU A 1 188 ? -24.740 17.650 -0.711 1.00 75.50 188 GLU A CA 1
ATOM 1522 C C . GLU A 1 188 ? -25.190 16.478 0.177 1.00 75.50 188 GLU A C 1
ATOM 1524 O O . GLU A 1 188 ? -24.663 16.302 1.272 1.00 75.50 188 GLU A O 1
ATOM 1529 N N . VAL A 1 189 ? -26.039 15.582 -0.343 1.00 75.44 189 VAL A N 1
ATOM 1530 C CA . VAL A 1 189 ? -26.407 14.328 0.348 1.00 75.44 189 VAL A CA 1
ATOM 1531 C C . VAL A 1 189 ? -25.176 13.442 0.563 1.00 75.44 189 VAL A C 1
ATOM 1533 O O . VAL A 1 189 ? -24.967 12.888 1.641 1.00 75.44 189 VAL A O 1
ATOM 1536 N N . TYR A 1 190 ? -24.304 13.339 -0.445 1.00 70.38 190 TYR A N 1
ATOM 1537 C CA . TYR A 1 190 ? -23.049 12.597 -0.320 1.00 70.38 190 TYR A CA 1
ATOM 1538 C C . TYR A 1 190 ? -22.105 13.208 0.729 1.00 70.38 190 TYR A C 1
ATOM 1540 O O . TYR A 1 190 ? -21.371 12.484 1.401 1.00 70.38 190 TYR A O 1
ATOM 1548 N N . LYS A 1 191 ? -22.124 14.535 0.894 1.00 71.06 191 LYS A N 1
ATOM 1549 C CA . LYS A 1 191 ? -21.325 15.268 1.882 1.00 71.06 191 LYS A CA 1
ATOM 1550 C C . LYS A 1 191 ? -21.823 15.050 3.315 1.00 71.06 191 LYS A C 1
ATOM 1552 O O . LYS A 1 191 ? -20.990 14.911 4.205 1.00 71.06 191 LYS A O 1
ATOM 1557 N N . GLU A 1 192 ? -23.130 14.959 3.542 1.00 73.50 192 GLU A N 1
ATOM 1558 C CA . GLU A 1 192 ? -23.695 14.610 4.856 1.00 73.50 192 GLU A CA 1
ATOM 1559 C C . GLU A 1 192 ? -23.377 13.159 5.238 1.00 73.50 192 GLU A C 1
ATOM 1561 O O . GLU A 1 192 ? -22.761 12.918 6.276 1.00 73.50 192 GLU A O 1
ATOM 1566 N N . LEU A 1 193 ? -23.633 12.201 4.337 1.00 67.50 193 LEU A N 1
ATOM 1567 C CA . LEU A 1 193 ? -23.268 10.786 4.531 1.00 67.50 193 LEU A CA 1
ATOM 1568 C C . LEU A 1 193 ? -21.759 10.596 4.757 1.00 67.50 193 LEU A C 1
ATOM 1570 O O . LEU A 1 193 ? -21.306 9.671 5.434 1.00 67.50 193 LEU A O 1
ATOM 1574 N N . ARG A 1 194 ? -20.949 11.495 4.191 1.00 69.06 194 ARG A N 1
ATOM 1575 C CA . ARG A 1 194 ? -19.501 11.520 4.379 1.00 69.06 194 ARG A CA 1
ATOM 1576 C C . ARG A 1 194 ? -19.099 11.881 5.813 1.00 69.06 194 ARG A C 1
ATOM 1578 O O . ARG A 1 194 ? -18.090 11.337 6.272 1.00 69.06 194 ARG A O 1
ATOM 1585 N N . MET A 1 195 ? -19.838 12.762 6.487 1.00 64.31 195 MET A N 1
ATOM 1586 C CA . MET A 1 195 ? -19.589 13.149 7.884 1.00 64.31 195 MET A CA 1
ATOM 1587 C C . MET A 1 195 ? -19.980 12.041 8.865 1.00 64.31 195 MET A C 1
ATOM 1589 O O . MET A 1 195 ? -19.372 11.919 9.923 1.00 64.31 195 MET A O 1
ATOM 1593 N N . GLU A 1 196 ? -20.925 11.187 8.477 1.00 69.75 196 GLU A N 1
ATOM 1594 C CA . GLU A 1 196 ? -21.336 10.010 9.248 1.00 69.75 196 GLU A CA 1
ATOM 1595 C C . GLU A 1 196 ? -20.370 8.826 9.098 1.00 69.75 196 GLU A C 1
ATOM 1597 O O . GLU A 1 196 ? -20.445 7.852 9.848 1.00 69.75 196 GLU A O 1
ATOM 1602 N N . CYS A 1 197 ? -19.432 8.884 8.144 1.00 68.38 197 CYS A N 1
ATOM 1603 C CA . CYS A 1 197 ? -18.481 7.802 7.955 1.00 68.38 197 CYS A CA 1
ATOM 1604 C C . CYS A 1 197 ? -17.483 7.738 9.128 1.00 68.38 197 CYS A C 1
ATOM 1606 O O . CYS A 1 197 ? -16.708 8.685 9.321 1.00 68.38 197 CYS A O 1
ATOM 1608 N N . PRO A 1 198 ? -17.379 6.596 9.838 1.00 62.03 198 PRO A N 1
ATOM 1609 C CA . PRO A 1 198 ? -16.446 6.436 10.956 1.00 62.03 198 PRO A CA 1
ATOM 1610 C C . PRO A 1 198 ? -14.987 6.711 10.564 1.00 62.03 198 PRO A C 1
ATOM 1612 O O . PRO A 1 198 ? -14.215 7.253 11.353 1.00 62.03 198 PRO A O 1
ATOM 1615 N N . MET A 1 199 ? -14.623 6.408 9.312 1.00 60.97 199 MET A N 1
ATOM 1616 C CA . MET A 1 199 ? -13.296 6.698 8.765 1.00 60.97 199 MET A CA 1
ATOM 1617 C C . MET A 1 199 ? -12.998 8.203 8.700 1.00 60.97 199 MET A C 1
ATOM 1619 O O . MET A 1 199 ? -11.855 8.598 8.898 1.00 60.97 199 MET A O 1
ATOM 1623 N N . HIS A 1 200 ? -13.987 9.066 8.451 1.00 61.06 200 HIS A N 1
ATOM 1624 C CA . HIS A 1 200 ? -13.760 10.515 8.432 1.00 61.06 200 HIS A CA 1
ATOM 1625 C C . HIS A 1 200 ? -13.834 11.179 9.780 1.00 61.06 200 HIS A C 1
ATOM 1627 O O . HIS A 1 200 ? -13.038 12.085 10.024 1.00 61.06 200 HIS A O 1
ATOM 1633 N N . SER A 1 201 ? -14.739 10.724 10.646 1.00 54.69 201 SER A N 1
ATOM 1634 C CA . SER A 1 201 ? -14.814 11.240 12.010 1.00 54.69 201 SER A CA 1
ATOM 1635 C C . SER A 1 201 ? -13.456 11.131 12.714 1.00 54.69 201 SER A C 1
ATOM 1637 O O . SER A 1 201 ? -13.107 12.000 13.505 1.00 54.69 201 SER A O 1
ATOM 1639 N N . TYR A 1 202 ? -12.660 10.109 12.379 1.00 52.44 202 TYR A N 1
ATOM 1640 C CA . TYR A 1 202 ? -11.322 9.908 12.935 1.00 52.44 202 TYR A CA 1
ATOM 1641 C C . TYR A 1 202 ? -10.236 10.804 12.306 1.00 52.44 202 TYR A C 1
ATOM 1643 O O . TYR A 1 202 ? -9.288 11.205 12.978 1.00 52.44 202 TYR A O 1
ATOM 1651 N N . HIS A 1 203 ? -10.348 11.131 11.014 1.00 50.84 203 HIS A N 1
ATOM 1652 C CA . HIS A 1 203 ? -9.310 11.870 10.281 1.00 50.84 203 HIS A CA 1
ATOM 1653 C C . HIS A 1 203 ? -9.518 13.393 10.254 1.00 50.84 203 HIS A C 1
ATOM 1655 O O . HIS A 1 203 ? -8.533 14.127 10.180 1.00 50.84 203 HIS A O 1
ATOM 1661 N N . TRP A 1 204 ? -10.760 13.880 10.353 1.00 44.16 204 TRP A N 1
ATOM 1662 C CA . TRP A 1 204 ? -11.069 15.318 10.322 1.00 44.16 204 TRP A CA 1
ATOM 1663 C C . TRP A 1 204 ? -10.514 16.079 11.538 1.00 44.16 204 TRP A C 1
ATOM 1665 O O . TRP A 1 204 ? -10.157 17.246 11.432 1.00 44.16 204 TRP A O 1
ATOM 1675 N N . VAL A 1 205 ? -10.372 15.408 12.685 1.00 46.78 205 VAL A N 1
ATOM 1676 C CA . VAL A 1 205 ? -9.938 16.035 13.947 1.00 46.78 205 VAL A CA 1
ATOM 1677 C C . VAL A 1 205 ? -8.422 16.309 13.992 1.00 46.78 205 VAL A C 1
ATOM 1679 O O . VAL A 1 205 ? -7.970 17.110 14.807 1.00 46.78 205 VAL A O 1
ATOM 1682 N N . HIS A 1 206 ? -7.616 15.709 13.103 1.00 42.03 206 HIS A N 1
ATOM 1683 C CA . HIS A 1 206 ? -6.150 15.703 13.251 1.00 42.03 206 HIS A CA 1
ATOM 1684 C C . HIS A 1 206 ? -5.324 16.266 12.085 1.00 42.03 206 HIS A C 1
ATOM 1686 O O . HIS A 1 206 ? -4.103 16.323 12.207 1.00 42.03 206 HIS A O 1
ATOM 1692 N N . PHE A 1 207 ? -5.927 16.722 10.984 1.00 40.88 207 PHE A N 1
ATOM 1693 C CA . PHE A 1 207 ? -5.170 17.254 9.841 1.00 40.88 207 PHE A CA 1
ATOM 1694 C C . PHE A 1 207 ? -5.657 18.642 9.421 1.00 40.88 207 PHE A C 1
ATOM 1696 O O . PHE A 1 207 ? -6.410 18.800 8.465 1.00 40.88 207 PHE A O 1
ATOM 1703 N N . ASN A 1 208 ? -5.164 19.664 10.120 1.00 32.78 208 ASN A N 1
ATOM 1704 C CA . ASN A 1 208 ? -5.193 21.035 9.625 1.00 32.78 208 ASN A CA 1
ATOM 1705 C C . ASN A 1 208 ? -3.907 21.313 8.838 1.00 32.78 208 ASN A C 1
ATOM 1707 O O . ASN A 1 208 ? -2.811 21.062 9.331 1.00 32.78 208 ASN A O 1
ATOM 1711 N N . SER A 1 209 ? -4.059 21.900 7.650 1.00 36.59 209 SER A N 1
ATOM 1712 C CA . SER A 1 209 ? -2.994 22.518 6.852 1.00 36.59 209 SER A CA 1
ATOM 1713 C C . SER A 1 209 ? -1.961 21.569 6.250 1.00 36.59 209 SER A C 1
ATOM 1715 O O . SER A 1 209 ? -0.839 21.461 6.739 1.00 36.59 209 SER A O 1
ATOM 1717 N N . LEU A 1 210 ? -2.284 21.002 5.092 1.00 36.66 210 LEU A N 1
ATOM 1718 C CA . LEU A 1 210 ? -1.273 20.706 4.084 1.00 36.66 210 LEU A CA 1
ATOM 1719 C C . LEU A 1 210 ? -1.984 20.642 2.725 1.00 36.66 210 LEU A C 1
ATOM 1721 O O . LEU A 1 210 ? -2.670 19.673 2.403 1.00 36.66 210 LEU A O 1
ATOM 1725 N N . ASP A 1 211 ? -1.902 21.763 2.015 1.00 37.72 211 ASP A N 1
ATOM 1726 C CA . ASP A 1 211 ? -2.549 22.037 0.733 1.00 37.72 211 ASP A CA 1
ATOM 1727 C C . ASP A 1 211 ? -1.847 21.238 -0.376 1.00 37.72 211 ASP A C 1
ATOM 1729 O O . ASP A 1 211 ? -0.621 21.297 -0.497 1.00 37.72 211 ASP A O 1
ATOM 1733 N N . PHE A 1 212 ? -2.591 20.426 -1.132 1.00 40.81 212 PHE A N 1
ATOM 1734 C CA . PHE A 1 212 ? -2.011 19.458 -2.067 1.00 40.81 212 PHE A CA 1
ATOM 1735 C C . PHE A 1 212 ? -2.896 19.245 -3.296 1.00 40.81 212 PHE A C 1
ATOM 1737 O O . PHE A 1 212 ? -3.829 18.441 -3.289 1.00 40.81 212 PHE A O 1
ATOM 1744 N N . SER A 1 213 ? -2.523 19.943 -4.364 1.00 39.19 213 SER A N 1
ATOM 1745 C CA . SER A 1 213 ? -3.098 19.841 -5.701 1.00 39.19 213 SER A CA 1
ATOM 1746 C C . SER A 1 213 ? -2.411 18.750 -6.534 1.00 39.19 213 SER A C 1
ATOM 1748 O O . SER A 1 213 ? -1.194 18.600 -6.478 1.00 39.19 213 SER A O 1
ATOM 1750 N N . GLU A 1 214 ? -3.218 18.064 -7.350 1.00 40.25 214 GLU A N 1
ATOM 1751 C CA . GLU A 1 214 ? -2.866 17.201 -8.493 1.00 40.25 214 GLU A CA 1
ATOM 1752 C C . GLU A 1 214 ? -2.188 15.845 -8.223 1.00 40.25 214 GLU A C 1
ATOM 1754 O O . GLU A 1 214 ? -0.992 15.671 -8.429 1.00 40.25 214 GLU A O 1
ATOM 1759 N N . THR A 1 215 ? -2.987 14.815 -7.894 1.00 43.66 215 THR A N 1
ATOM 1760 C CA . THR A 1 215 ? -3.234 13.640 -8.778 1.00 43.66 215 THR A CA 1
ATOM 1761 C C . THR A 1 215 ? -4.153 12.598 -8.116 1.00 43.66 215 THR A C 1
ATOM 1763 O O . THR A 1 215 ? -3.866 12.002 -7.082 1.00 43.66 215 THR A O 1
ATOM 1766 N N . LEU A 1 216 ? -5.260 12.313 -8.796 1.00 47.41 216 LEU A N 1
ATOM 1767 C CA . LEU A 1 216 ? -6.403 11.488 -8.382 1.00 47.41 216 LEU A CA 1
ATOM 1768 C C . LEU A 1 216 ? -6.130 10.034 -7.946 1.00 47.41 216 LEU A C 1
ATOM 1770 O O . LEU A 1 216 ? -6.943 9.431 -7.246 1.00 47.41 216 LEU A O 1
ATOM 1774 N N . MET A 1 217 ? -5.006 9.451 -8.359 1.00 47.34 217 MET A N 1
ATOM 1775 C CA . MET A 1 217 ? -4.608 8.084 -7.988 1.00 47.34 217 MET A CA 1
ATOM 1776 C C . MET A 1 217 ? -3.657 8.045 -6.780 1.00 47.34 217 MET A C 1
ATOM 1778 O O . MET A 1 217 ? -3.507 6.990 -6.160 1.00 47.34 217 MET A O 1
ATOM 1782 N N . LEU A 1 218 ? -3.031 9.172 -6.420 1.00 54.09 218 LEU A N 1
ATOM 1783 C CA . LEU A 1 218 ? -1.979 9.236 -5.400 1.00 54.09 218 LEU A CA 1
ATOM 1784 C C . LEU A 1 218 ? -2.524 9.255 -3.969 1.00 54.09 218 LEU A C 1
ATOM 1786 O O . LEU A 1 218 ? -1.917 8.660 -3.073 1.00 54.09 218 LEU A O 1
ATOM 1790 N N . ASP A 1 219 ? -3.724 9.798 -3.763 1.00 56.28 219 ASP A N 1
ATOM 1791 C CA . ASP A 1 219 ? -4.383 9.754 -2.455 1.00 56.28 219 ASP A CA 1
ATOM 1792 C C . ASP A 1 219 ? -4.669 8.318 -2.009 1.00 56.28 219 ASP A C 1
ATOM 1794 O O . ASP A 1 219 ? -4.719 8.043 -0.804 1.00 56.28 219 ASP A O 1
ATOM 1798 N N . LYS A 1 220 ? -4.765 7.361 -2.956 1.00 58.91 220 LYS A N 1
ATOM 1799 C CA . LYS A 1 220 ? -5.177 6.007 -2.600 1.00 58.91 220 LYS A CA 1
ATOM 1800 C C . LYS A 1 220 ? -4.185 5.230 -1.734 1.00 58.91 220 LYS A C 1
ATOM 1802 O O . LYS A 1 220 ? -4.550 4.347 -0.957 1.00 58.91 220 LYS A O 1
ATOM 1807 N N . ASN A 1 221 ? -2.915 5.570 -1.868 1.00 66.06 221 ASN A N 1
ATOM 1808 C CA . ASN A 1 221 ? -1.843 4.930 -1.120 1.00 66.06 221 ASN A CA 1
ATOM 1809 C C . ASN A 1 221 ? -1.268 5.853 -0.048 1.00 66.06 221 ASN A C 1
ATOM 1811 O O . ASN A 1 221 ? -0.486 5.403 0.782 1.00 66.06 221 ASN A O 1
ATOM 1815 N N . ARG A 1 222 ? -1.671 7.127 -0.015 1.00 72.12 222 ARG A N 1
ATOM 1816 C CA . ARG A 1 222 ? -1.098 8.120 0.892 1.00 72.12 222 ARG A CA 1
ATOM 1817 C C . ARG A 1 222 ? -1.245 7.731 2.359 1.00 72.12 222 ARG A C 1
ATOM 1819 O O . ARG A 1 222 ? -0.260 7.718 3.092 1.00 72.12 222 ARG A O 1
ATOM 1826 N N . TRP A 1 223 ? -2.447 7.346 2.778 1.00 74.44 223 TRP A N 1
ATOM 1827 C CA . TRP A 1 223 ? -2.691 6.903 4.151 1.00 74.44 223 TRP A CA 1
ATOM 1828 C C . TRP A 1 223 ? -1.927 5.601 4.481 1.00 74.44 223 TRP A C 1
ATOM 1830 O O . TRP A 1 223 ? -1.462 5.438 5.606 1.00 74.44 223 TRP A O 1
ATOM 1840 N N . ARG A 1 224 ? -1.689 4.717 3.495 1.00 80.44 224 ARG A N 1
ATOM 1841 C CA . ARG A 1 224 ? -0.840 3.522 3.675 1.00 80.44 224 ARG A CA 1
ATOM 1842 C C . ARG A 1 224 ? 0.597 3.910 4.006 1.00 80.44 224 ARG A C 1
ATOM 1844 O O . ARG A 1 224 ? 1.222 3.282 4.854 1.00 80.44 224 ARG A O 1
ATOM 1851 N N . TYR A 1 225 ? 1.111 4.972 3.387 1.00 79.62 225 TYR A N 1
ATOM 1852 C CA . TYR A 1 225 ? 2.428 5.505 3.728 1.00 79.62 225 TYR A CA 1
ATOM 1853 C C . TYR A 1 225 ? 2.457 6.166 5.112 1.00 79.62 225 TYR A C 1
ATOM 1855 O O . TYR A 1 225 ? 3.493 6.104 5.767 1.00 79.62 225 TYR A O 1
ATOM 1863 N N . LEU A 1 226 ? 1.341 6.708 5.616 1.00 83.81 226 LEU A N 1
ATOM 1864 C CA . LEU A 1 226 ? 1.268 7.189 7.005 1.00 83.81 226 LEU A CA 1
ATOM 1865 C C . LEU A 1 226 ? 1.428 6.046 8.020 1.00 83.81 226 LEU A C 1
ATOM 1867 O O . LEU A 1 226 ? 2.033 6.255 9.070 1.00 83.81 226 LEU A O 1
ATOM 1871 N N . LEU A 1 227 ? 0.990 4.822 7.691 1.00 84.88 227 LEU A N 1
ATOM 1872 C CA . LEU A 1 227 ? 1.219 3.653 8.554 1.00 84.88 227 LEU A CA 1
ATOM 1873 C C . LEU A 1 227 ? 2.707 3.370 8.777 1.00 84.88 227 LEU A C 1
ATOM 1875 O O . LEU A 1 227 ? 3.091 2.887 9.841 1.00 84.88 227 LEU A O 1
ATOM 1879 N N . LEU A 1 228 ? 3.558 3.697 7.798 1.00 85.19 228 LEU A N 1
ATOM 1880 C CA . LEU A 1 228 ? 5.008 3.550 7.928 1.00 85.19 228 LEU A CA 1
ATOM 1881 C C . LEU A 1 228 ? 5.578 4.439 9.042 1.00 85.19 228 LEU A C 1
ATOM 1883 O O . LEU A 1 228 ? 6.626 4.112 9.592 1.00 85.19 228 LEU A O 1
ATOM 1887 N N . GLY A 1 229 ? 4.894 5.533 9.386 1.00 85.31 229 GLY A N 1
ATOM 1888 C CA . GLY A 1 229 ? 5.286 6.448 10.455 1.00 85.31 229 GLY A CA 1
ATOM 1889 C C . GLY A 1 229 ? 4.860 6.015 11.860 1.00 85.31 229 GLY A C 1
ATOM 1890 O O . GLY A 1 229 ? 5.307 6.627 12.822 1.00 85.31 229 GLY A O 1
ATOM 1891 N N . LEU A 1 230 ? 4.028 4.974 12.009 1.00 85.25 230 LEU A N 1
ATOM 1892 C CA . LEU A 1 230 ? 3.470 4.594 13.317 1.00 85.25 230 LEU A CA 1
ATOM 1893 C C . LEU A 1 230 ? 4.516 4.008 14.272 1.00 85.25 230 LEU A C 1
ATOM 1895 O O . LEU A 1 230 ? 4.524 4.320 15.458 1.00 85.25 230 LEU A O 1
ATOM 1899 N N . SER A 1 231 ? 5.378 3.113 13.782 1.00 88.69 231 SER A N 1
ATOM 1900 C CA . SER A 1 231 ? 6.492 2.568 14.565 1.00 88.69 231 SER A CA 1
ATOM 1901 C C . SER A 1 231 ? 7.545 1.921 13.669 1.00 88.69 231 SER A C 1
ATOM 1903 O O . SER A 1 231 ? 7.249 1.457 12.566 1.00 88.69 231 SER A O 1
ATOM 1905 N N . LYS A 1 232 ? 8.775 1.785 14.181 1.00 85.00 232 LYS A N 1
ATOM 1906 C CA . LYS A 1 232 ? 9.878 1.101 13.479 1.00 85.00 232 LYS A CA 1
ATOM 1907 C C . LYS A 1 232 ? 9.523 -0.336 13.081 1.00 85.00 232 LYS A C 1
ATOM 1909 O O . LYS A 1 232 ? 9.897 -0.790 12.002 1.00 85.00 232 LYS A O 1
ATOM 1914 N N . ARG A 1 233 ? 8.787 -1.054 13.934 1.00 85.50 233 ARG A N 1
ATOM 1915 C CA . ARG A 1 233 ? 8.400 -2.450 13.685 1.00 85.50 233 ARG A CA 1
ATOM 1916 C C . ARG A 1 233 ? 7.345 -2.551 12.581 1.00 85.50 233 ARG A C 1
ATOM 1918 O O . ARG A 1 233 ? 7.472 -3.394 11.696 1.00 85.50 233 ARG A O 1
ATOM 1925 N N . VAL A 1 234 ? 6.346 -1.664 12.600 1.00 89.56 234 VAL A N 1
ATOM 1926 C CA . VAL A 1 234 ? 5.324 -1.548 11.542 1.00 89.56 234 VAL A CA 1
ATOM 1927 C C . VAL A 1 234 ? 5.978 -1.171 10.213 1.00 89.56 234 VAL A C 1
ATOM 1929 O O . VAL A 1 234 ? 5.723 -1.824 9.204 1.00 89.56 234 VAL A O 1
ATOM 1932 N N . TYR A 1 235 ? 6.893 -0.196 10.221 1.00 87.94 235 TYR A N 1
ATOM 1933 C CA . TYR A 1 235 ? 7.689 0.170 9.051 1.00 87.94 235 TYR A CA 1
ATOM 1934 C C . TYR A 1 235 ? 8.411 -1.047 8.462 1.00 87.94 235 TYR A C 1
ATOM 1936 O O . TYR A 1 235 ? 8.252 -1.349 7.281 1.00 87.94 235 TYR A O 1
ATOM 1944 N N . GLN A 1 236 ? 9.173 -1.786 9.276 1.00 86.94 236 GLN A N 1
ATOM 1945 C CA . GLN A 1 236 ? 9.914 -2.970 8.822 1.00 86.94 236 GLN A CA 1
ATOM 1946 C C . GLN A 1 236 ? 8.988 -4.053 8.249 1.00 86.94 236 GLN A C 1
ATOM 1948 O O . GLN A 1 236 ? 9.304 -4.661 7.226 1.00 86.94 236 GLN A O 1
ATOM 1953 N N . PHE A 1 237 ? 7.827 -4.274 8.869 1.00 90.31 237 PHE A N 1
ATOM 1954 C CA . PHE A 1 237 ? 6.825 -5.217 8.375 1.00 90.31 237 PHE A CA 1
ATOM 1955 C C . PHE A 1 237 ? 6.305 -4.837 6.990 1.00 90.31 237 PHE A C 1
ATOM 1957 O O . PHE A 1 237 ? 6.391 -5.622 6.048 1.00 90.31 237 PHE A O 1
ATOM 1964 N N . LEU A 1 238 ? 5.785 -3.616 6.868 1.00 90.12 238 LEU A N 1
ATOM 1965 C CA . LEU A 1 238 ? 5.137 -3.144 5.651 1.00 90.12 238 LEU A CA 1
ATOM 1966 C C . LEU A 1 238 ? 6.137 -3.054 4.497 1.00 90.12 238 LEU A C 1
ATOM 1968 O O . LEU A 1 238 ? 5.859 -3.517 3.393 1.00 90.12 238 LEU A O 1
ATOM 1972 N N . THR A 1 239 ? 7.335 -2.536 4.761 1.00 89.06 239 THR A N 1
ATOM 1973 C CA . THR A 1 239 ? 8.378 -2.394 3.737 1.00 89.06 239 THR A CA 1
ATOM 1974 C C . THR A 1 239 ? 8.900 -3.731 3.224 1.00 89.06 239 THR A C 1
ATOM 1976 O O . THR A 1 239 ? 9.086 -3.884 2.019 1.00 89.06 239 THR A O 1
ATOM 1979 N N . SER A 1 240 ? 9.090 -4.718 4.104 1.00 88.31 240 SER A N 1
ATOM 1980 C CA . SER A 1 240 ? 9.578 -6.045 3.707 1.00 88.31 240 SER A CA 1
ATOM 1981 C C . SER A 1 240 ? 8.529 -6.883 2.975 1.00 88.31 240 SER A C 1
ATOM 1983 O O . SER A 1 240 ? 8.879 -7.673 2.094 1.00 88.31 240 SER A O 1
ATOM 1985 N N . LYS A 1 241 ? 7.249 -6.723 3.327 1.00 89.69 241 LYS A N 1
ATOM 1986 C CA . LYS A 1 241 ? 6.167 -7.561 2.804 1.00 89.69 241 LYS A CA 1
ATOM 1987 C C . LYS A 1 241 ? 5.446 -6.944 1.613 1.00 89.69 241 LYS A C 1
ATOM 1989 O O . LYS A 1 241 ? 5.224 -7.623 0.613 1.00 89.69 241 LYS A O 1
ATOM 1994 N N . HIS A 1 242 ? 5.100 -5.667 1.713 1.00 88.81 242 HIS A N 1
ATOM 1995 C CA . HIS A 1 242 ? 4.168 -5.019 0.797 1.00 88.81 242 HIS A CA 1
ATOM 1996 C C . HIS A 1 242 ? 4.847 -4.046 -0.165 1.00 88.81 242 HIS A C 1
ATOM 1998 O O . HIS A 1 242 ? 4.449 -3.946 -1.324 1.00 88.81 242 HIS A O 1
ATOM 2004 N N . CYS A 1 243 ? 5.928 -3.391 0.255 1.00 89.62 243 CYS A N 1
ATOM 2005 C CA . CYS A 1 243 ? 6.671 -2.459 -0.594 1.00 89.62 243 CYS A CA 1
ATOM 2006 C C . CYS A 1 243 ? 7.769 -3.184 -1.399 1.00 89.62 243 CYS A C 1
ATOM 2008 O O . CYS A 1 243 ? 8.951 -2.866 -1.307 1.00 89.62 243 CYS A O 1
ATOM 2010 N N . THR A 1 244 ? 7.385 -4.199 -2.177 1.00 92.88 244 THR A N 1
ATOM 2011 C CA . THR A 1 244 ? 8.328 -5.053 -2.930 1.00 92.88 244 THR A CA 1
ATOM 2012 C C . THR A 1 244 ? 8.384 -4.749 -4.426 1.00 92.88 244 THR A C 1
ATOM 2014 O O . THR A 1 244 ? 9.210 -5.329 -5.133 1.00 92.88 244 THR A O 1
ATOM 2017 N N . SER A 1 245 ? 7.539 -3.841 -4.914 1.00 92.88 245 SER A N 1
ATOM 2018 C CA . SER A 1 245 ? 7.485 -3.435 -6.317 1.00 92.88 245 SER A CA 1
ATOM 2019 C C . SER A 1 245 ? 7.867 -1.968 -6.466 1.00 92.88 245 SER A C 1
ATOM 2021 O O . SER A 1 245 ? 7.363 -1.121 -5.731 1.00 92.88 245 SER A O 1
ATOM 2023 N N . LEU A 1 246 ? 8.730 -1.673 -7.434 1.00 92.56 246 LEU A N 1
ATOM 2024 C CA . LEU A 1 246 ? 9.104 -0.320 -7.834 1.00 92.56 246 LEU A CA 1
ATOM 2025 C C . LEU A 1 246 ? 8.707 -0.084 -9.281 1.00 92.56 246 LEU A C 1
ATOM 2027 O O . LEU A 1 246 ? 8.948 -0.943 -10.124 1.00 92.56 246 LEU A O 1
ATOM 2031 N N . THR A 1 247 ? 8.171 1.097 -9.561 1.00 92.19 247 THR A N 1
ATOM 2032 C CA . THR A 1 247 ? 7.919 1.560 -10.923 1.00 92.19 247 THR A CA 1
ATOM 2033 C C . THR A 1 247 ? 8.722 2.828 -11.153 1.00 92.19 247 THR A C 1
ATOM 2035 O O . THR A 1 247 ? 8.639 3.765 -10.361 1.00 92.19 247 THR A O 1
ATOM 2038 N N . PHE A 1 248 ? 9.515 2.837 -12.219 1.00 90.94 248 PHE A N 1
ATOM 2039 C CA . PHE A 1 248 ? 10.286 3.987 -12.661 1.00 90.94 248 PHE A CA 1
ATOM 2040 C C . PHE A 1 248 ? 9.689 4.519 -13.944 1.00 90.94 248 PHE A C 1
ATOM 2042 O O . PHE A 1 248 ? 9.749 3.856 -14.978 1.00 90.94 248 PHE A O 1
ATOM 2049 N N . GLU A 1 249 ? 9.153 5.727 -13.860 1.00 87.44 249 GLU A N 1
ATOM 2050 C CA . GLU A 1 249 ? 8.803 6.515 -15.030 1.00 87.44 249 GLU A CA 1
ATOM 2051 C C . GLU A 1 249 ? 10.049 7.241 -15.543 1.00 87.44 249 GLU A C 1
ATOM 2053 O O . GLU A 1 249 ? 10.912 7.686 -14.768 1.00 87.44 249 GLU A O 1
ATOM 2058 N N . ASN A 1 250 ? 10.165 7.314 -16.866 1.00 76.50 250 ASN A N 1
ATOM 2059 C CA . ASN A 1 250 ? 11.287 7.951 -17.534 1.00 76.50 250 ASN A CA 1
ATOM 2060 C C . ASN A 1 250 ? 11.451 9.423 -17.102 1.00 76.50 250 ASN A C 1
ATOM 2062 O O . ASN A 1 250 ? 10.492 10.101 -16.756 1.00 76.50 250 ASN A O 1
ATOM 2066 N N . GLY A 1 251 ? 12.695 9.906 -17.068 1.00 71.44 251 GLY A N 1
ATOM 2067 C CA . GLY A 1 251 ? 13.026 11.283 -16.691 1.00 71.44 251 GLY A CA 1
ATOM 2068 C C . GLY A 1 251 ? 12.889 11.612 -15.201 1.00 71.44 251 GLY A C 1
ATOM 2069 O O . GLY A 1 251 ? 13.278 12.704 -14.791 1.00 71.44 251 GLY A O 1
ATOM 2070 N N . SER A 1 252 ? 12.390 10.692 -14.372 1.00 66.06 252 SER A N 1
ATOM 2071 C CA . SER A 1 252 ? 12.178 10.980 -12.958 1.00 66.06 252 SER A CA 1
ATOM 2072 C C . SER A 1 252 ? 13.494 11.060 -12.168 1.00 66.06 252 SER A C 1
ATOM 2074 O O . SER A 1 252 ? 14.390 10.219 -12.279 1.00 66.06 252 SER A O 1
ATOM 2076 N N . THR A 1 253 ? 13.590 12.055 -11.282 1.00 80.06 253 THR A N 1
ATOM 2077 C CA . THR A 1 253 ? 14.636 12.148 -10.244 1.00 80.06 253 THR A CA 1
ATOM 2078 C C . THR A 1 253 ? 14.545 11.006 -9.224 1.00 80.06 253 THR A C 1
ATOM 2080 O O . THR A 1 253 ? 15.409 10.881 -8.358 1.00 80.06 253 THR A O 1
ATOM 2083 N N . SER A 1 254 ? 13.541 10.130 -9.351 1.00 82.88 254 SER A N 1
ATOM 2084 C CA . SER A 1 254 ? 13.273 8.958 -8.514 1.00 82.88 254 SER A CA 1
ATOM 2085 C C . SER A 1 254 ? 14.500 8.080 -8.290 1.00 82.88 254 SER A C 1
ATOM 2087 O O . SER A 1 254 ? 14.678 7.576 -7.186 1.00 82.88 254 SER A O 1
ATOM 2089 N N . TRP A 1 255 ? 15.391 7.949 -9.279 1.00 85.06 255 TRP A N 1
ATOM 2090 C CA . TRP A 1 255 ? 16.640 7.191 -9.133 1.00 85.06 255 TRP A CA 1
ATOM 2091 C C . TRP A 1 255 ? 17.526 7.701 -7.990 1.00 85.06 255 TRP A C 1
ATOM 2093 O O . TRP A 1 255 ? 18.135 6.902 -7.280 1.00 85.06 255 TRP A O 1
ATOM 2103 N N . GLN A 1 256 ? 17.557 9.018 -7.770 1.00 84.12 256 GLN A N 1
ATOM 2104 C CA . GLN A 1 256 ? 18.333 9.646 -6.697 1.00 84.12 256 GLN A CA 1
ATOM 2105 C C . GLN A 1 256 ? 17.729 9.372 -5.316 1.00 84.12 256 GLN A C 1
ATOM 2107 O O . GLN A 1 256 ? 18.433 9.402 -4.311 1.00 84.12 256 GLN A O 1
ATOM 2112 N N . HIS A 1 257 ? 16.430 9.073 -5.250 1.00 85.19 257 HIS A N 1
ATOM 2113 C CA . HIS A 1 257 ? 15.748 8.789 -3.992 1.00 85.19 257 HIS A CA 1
ATOM 2114 C C . HIS A 1 257 ? 15.958 7.352 -3.513 1.00 85.19 257 HIS A C 1
ATOM 2116 O O . HIS A 1 257 ? 15.814 7.094 -2.325 1.00 85.19 257 HIS A O 1
ATOM 2122 N N . ILE A 1 258 ? 16.339 6.419 -4.385 1.00 86.81 258 ILE A N 1
ATOM 2123 C CA . ILE A 1 258 ? 16.524 5.005 -4.011 1.00 86.81 258 ILE A CA 1
ATOM 2124 C C . ILE A 1 258 ? 17.714 4.820 -3.074 1.00 86.81 258 ILE A C 1
ATOM 2126 O O . ILE A 1 258 ? 17.685 3.979 -2.177 1.00 86.81 258 ILE A O 1
ATOM 2130 N N . THR A 1 259 ? 18.768 5.606 -3.277 1.00 83.25 259 THR A N 1
ATOM 2131 C CA . THR A 1 259 ? 19.958 5.586 -2.423 1.00 83.25 259 THR A CA 1
ATOM 2132 C C . THR A 1 259 ? 19.722 6.291 -1.089 1.00 83.25 259 THR A C 1
ATOM 2134 O O . THR A 1 259 ? 20.560 6.201 -0.194 1.00 83.25 259 THR A O 1
ATOM 2137 N N . ASN A 1 260 ? 18.581 6.967 -0.919 1.00 86.25 260 ASN A N 1
ATOM 2138 C CA . ASN A 1 260 ? 18.258 7.659 0.315 1.00 86.25 260 ASN A CA 1
ATOM 2139 C C . ASN A 1 260 ? 18.045 6.641 1.462 1.00 86.25 260 ASN A C 1
ATOM 2141 O O . ASN A 1 260 ? 17.210 5.732 1.345 1.00 86.25 260 ASN A O 1
ATOM 2145 N N . PRO A 1 261 ? 18.731 6.791 2.614 1.00 82.31 261 PRO A N 1
ATOM 2146 C CA . PRO A 1 261 ? 18.561 5.902 3.765 1.00 82.31 261 PRO A CA 1
ATOM 2147 C C . PRO A 1 261 ? 17.137 5.908 4.338 1.00 82.31 261 PRO A C 1
ATOM 2149 O O . PRO A 1 261 ? 16.752 4.946 4.999 1.00 82.31 261 PRO A O 1
ATOM 2152 N N . TYR A 1 262 ? 16.315 6.907 4.023 1.00 80.12 262 TYR A N 1
ATOM 2153 C CA . TYR A 1 262 ? 14.910 6.993 4.423 1.00 80.12 262 TYR A CA 1
ATOM 2154 C C . TYR A 1 262 ? 13.935 6.397 3.400 1.00 80.12 262 TYR A C 1
ATOM 2156 O O . TYR A 1 262 ? 12.744 6.290 3.684 1.00 80.12 262 TYR A O 1
ATOM 2164 N N . PHE A 1 263 ? 14.414 5.956 2.229 1.00 85.12 263 PHE A N 1
ATOM 2165 C CA . PHE A 1 263 ? 13.553 5.363 1.209 1.00 85.12 263 PHE A CA 1
ATOM 2166 C C . PHE A 1 263 ? 12.869 4.090 1.742 1.00 85.12 263 PHE A C 1
ATOM 2168 O O . PHE A 1 263 ? 13.585 3.175 2.158 1.00 85.12 263 PHE A O 1
ATOM 2175 N N . PRO A 1 264 ? 11.524 3.995 1.745 1.00 82.31 264 PRO A N 1
ATOM 2176 C CA . PRO A 1 264 ? 10.803 2.858 2.324 1.00 82.31 264 PRO A CA 1
ATOM 2177 C C . PRO A 1 264 ? 11.181 1.504 1.731 1.00 82.31 264 PRO A C 1
ATOM 2179 O O . PRO A 1 264 ? 11.197 0.491 2.422 1.00 82.31 264 PRO A O 1
ATOM 2182 N N . ILE A 1 265 ? 11.504 1.467 0.443 1.00 87.44 265 ILE A N 1
ATOM 2183 C CA . ILE A 1 265 ? 11.721 0.212 -0.269 1.00 87.44 265 ILE A CA 1
ATOM 2184 C C . ILE A 1 265 ? 13.197 -0.160 -0.184 1.00 87.44 265 ILE A C 1
ATOM 2186 O O . ILE A 1 265 ? 14.032 0.352 -0.922 1.00 87.44 265 ILE A O 1
ATOM 2190 N N . LYS A 1 266 ? 13.519 -1.065 0.743 1.00 84.81 266 LYS A N 1
ATOM 2191 C CA . LYS A 1 266 ? 14.897 -1.536 0.963 1.00 84.81 266 LYS A CA 1
ATOM 2192 C C . LYS A 1 266 ? 15.282 -2.743 0.118 1.00 84.81 266 LYS A C 1
ATOM 2194 O O . LYS A 1 266 ? 16.464 -2.998 -0.089 1.00 84.81 266 LYS A O 1
ATOM 2199 N N . SER A 1 267 ? 14.301 -3.516 -0.334 1.00 89.31 267 SER A N 1
ATOM 2200 C CA . SER A 1 267 ? 14.541 -4.804 -0.990 1.00 89.31 267 SER A CA 1
ATOM 2201 C C . SER A 1 267 ? 13.482 -5.067 -2.060 1.00 89.31 267 SER A C 1
ATOM 2203 O O . SER A 1 267 ? 12.604 -5.911 -1.866 1.00 89.31 267 SER A O 1
ATOM 2205 N N . PRO A 1 268 ? 13.511 -4.315 -3.175 1.00 93.94 268 PRO A N 1
ATOM 2206 C CA . PRO A 1 268 ? 12.564 -4.526 -4.257 1.00 93.94 268 PRO A CA 1
ATOM 2207 C C . PRO A 1 268 ? 12.763 -5.914 -4.871 1.00 93.94 268 PRO A C 1
ATOM 2209 O O . PRO A 1 268 ? 13.882 -6.313 -5.183 1.00 93.94 268 PRO A O 1
ATOM 2212 N N . LYS A 1 269 ? 11.661 -6.639 -5.064 1.00 96.00 269 LYS A N 1
ATOM 2213 C CA . LYS A 1 269 ? 11.616 -7.926 -5.774 1.00 96.00 269 LYS A CA 1
ATOM 2214 C C . LYS A 1 269 ? 11.172 -7.758 -7.221 1.00 96.00 269 LYS A C 1
ATOM 2216 O O . LYS A 1 269 ? 11.557 -8.553 -8.076 1.00 96.00 269 LYS A O 1
ATOM 2221 N N . VAL A 1 270 ? 10.360 -6.737 -7.488 1.00 96.38 270 VAL A N 1
ATOM 2222 C CA . VAL A 1 270 ? 9.832 -6.412 -8.812 1.00 96.38 270 VAL A CA 1
ATOM 2223 C C . VAL A 1 270 ? 10.231 -4.987 -9.160 1.00 96.38 270 VAL A C 1
ATOM 2225 O O . VAL A 1 270 ? 10.035 -4.072 -8.362 1.00 96.38 270 VAL A O 1
ATOM 2228 N N . VAL A 1 271 ? 10.789 -4.796 -10.349 1.00 95.75 271 VAL A N 1
ATOM 2229 C CA . VAL A 1 271 ? 11.062 -3.472 -10.908 1.00 95.75 271 VAL A CA 1
ATOM 2230 C C . VAL A 1 271 ? 10.372 -3.364 -12.254 1.00 95.75 271 VAL A C 1
ATOM 2232 O O . VAL A 1 271 ? 10.519 -4.240 -13.102 1.00 95.75 271 VAL A O 1
ATOM 2235 N N . ARG A 1 272 ? 9.627 -2.282 -12.441 1.00 95.44 272 ARG A N 1
ATOM 2236 C CA . ARG A 1 272 ? 8.958 -1.905 -13.677 1.00 95.44 272 ARG A CA 1
ATOM 2237 C C . ARG A 1 272 ? 9.613 -0.645 -14.215 1.00 95.44 272 ARG A C 1
ATOM 2239 O O . ARG A 1 272 ? 9.686 0.359 -13.515 1.00 95.44 272 ARG A O 1
ATOM 2246 N N . LEU A 1 273 ? 10.121 -0.716 -15.435 1.00 93.88 273 LEU A N 1
ATOM 2247 C CA . LEU A 1 273 ? 10.652 0.424 -16.167 1.00 93.88 273 LEU A CA 1
ATOM 2248 C C . LEU A 1 273 ? 9.604 0.830 -17.191 1.00 93.88 273 LEU A C 1
ATOM 2250 O O . LEU A 1 273 ? 9.240 0.023 -18.046 1.00 93.88 273 LEU A O 1
ATOM 2254 N N . GLN A 1 274 ? 9.123 2.060 -17.077 1.00 91.69 274 GLN A N 1
ATOM 2255 C CA . GLN A 1 274 ? 8.090 2.618 -17.929 1.00 91.69 274 GLN A CA 1
ATOM 2256 C C . GLN A 1 274 ? 8.642 3.831 -18.670 1.00 91.69 274 GLN A C 1
ATOM 2258 O O . GLN A 1 274 ? 9.265 4.714 -18.076 1.00 91.69 274 GLN A O 1
ATOM 2263 N N . GLN A 1 275 ? 8.411 3.879 -19.977 1.00 88.50 275 GLN A N 1
ATOM 2264 C CA . GLN A 1 275 ? 8.787 5.020 -20.802 1.00 88.50 275 GLN A CA 1
ATOM 2265 C C . GLN A 1 275 ? 7.548 5.650 -21.431 1.00 88.50 275 GLN A C 1
ATOM 2267 O O . GLN A 1 275 ? 6.759 4.978 -22.095 1.00 88.50 275 GLN A O 1
ATOM 2272 N N . SER A 1 276 ? 7.387 6.953 -21.203 1.00 85.56 276 SER A N 1
ATOM 2273 C CA . SER A 1 276 ? 6.350 7.758 -21.840 1.00 85.56 276 SER A CA 1
ATOM 2274 C C . SER A 1 276 ? 6.758 8.139 -23.262 1.00 85.56 276 SER A C 1
ATOM 2276 O O . SER A 1 276 ? 7.939 8.154 -23.620 1.00 85.56 276 SER A O 1
ATOM 2278 N N . GLU A 1 277 ? 5.762 8.440 -24.091 1.00 80.81 277 GLU A N 1
ATOM 2279 C CA . GLU A 1 277 ? 5.985 8.854 -25.476 1.00 80.81 277 GLU A CA 1
ATOM 2280 C C . GLU A 1 277 ? 6.743 10.178 -25.537 1.00 80.81 277 GLU A C 1
ATOM 2282 O O . GLU A 1 277 ? 6.433 11.108 -24.798 1.00 80.81 277 GLU A O 1
ATOM 2287 N N . GLY A 1 278 ? 7.735 10.269 -26.421 1.00 80.56 278 GLY A N 1
ATOM 2288 C CA . GLY A 1 278 ? 8.519 11.491 -26.606 1.00 80.56 278 GLY A CA 1
ATOM 2289 C C . GLY A 1 278 ? 9.590 11.746 -25.541 1.00 80.56 278 GLY A C 1
ATOM 2290 O O . GLY A 1 278 ? 10.453 12.599 -25.762 1.00 80.56 278 GLY A O 1
ATOM 2291 N N . ASP A 1 279 ? 9.615 10.988 -24.441 1.00 80.88 279 ASP A N 1
ATOM 2292 C CA . ASP A 1 279 ? 10.675 11.140 -23.452 1.00 80.88 279 ASP A CA 1
ATOM 2293 C C . ASP A 1 279 ? 12.006 10.598 -23.974 1.00 80.88 279 ASP A C 1
ATOM 2295 O O . ASP A 1 279 ? 12.126 9.466 -24.465 1.00 80.88 279 ASP A O 1
ATOM 2299 N N . ARG A 1 280 ? 13.050 11.415 -23.797 1.00 76.81 280 ARG A N 1
ATOM 2300 C CA . ARG A 1 280 ? 14.432 11.031 -24.090 1.00 76.81 280 ARG A CA 1
ATOM 2301 C C . ARG A 1 280 ? 14.817 9.806 -23.271 1.00 76.81 280 ARG A C 1
ATOM 2303 O O . ARG A 1 280 ? 14.375 9.640 -22.142 1.00 76.81 280 ARG A O 1
ATOM 2310 N N . LEU A 1 281 ? 15.663 8.961 -23.849 1.00 69.25 281 LEU A N 1
ATOM 2311 C CA . LEU A 1 281 ? 16.108 7.708 -23.242 1.00 69.25 281 LEU A CA 1
ATOM 2312 C C . LEU A 1 281 ? 16.630 7.929 -21.818 1.00 69.25 281 LEU A C 1
ATOM 2314 O O . LEU A 1 281 ? 17.489 8.782 -21.586 1.00 69.25 281 LEU A O 1
ATOM 2318 N N . CYS A 1 282 ? 16.094 7.146 -20.885 1.00 69.38 282 CYS A N 1
ATOM 2319 C CA . CYS A 1 282 ? 16.423 7.229 -19.471 1.00 69.38 282 CYS A CA 1
ATOM 2320 C C . CYS A 1 282 ? 17.900 6.889 -19.251 1.00 69.38 282 CYS A C 1
ATOM 2322 O O . CYS A 1 282 ? 18.347 5.800 -19.614 1.00 69.38 282 CYS A O 1
ATOM 2324 N N . ALA A 1 283 ? 18.654 7.787 -18.617 1.00 82.00 283 ALA A N 1
ATOM 2325 C CA . ALA A 1 283 ? 19.946 7.408 -18.067 1.00 82.00 283 ALA A CA 1
ATOM 2326 C C . ALA A 1 283 ? 19.700 6.419 -16.919 1.00 82.00 283 ALA A C 1
ATOM 2328 O O . ALA A 1 283 ? 19.064 6.759 -15.922 1.00 82.00 283 ALA A O 1
ATOM 2329 N N . LEU A 1 284 ? 20.173 5.183 -17.077 1.00 87.44 284 LEU A N 1
ATOM 2330 C CA . LEU A 1 284 ? 20.129 4.194 -16.004 1.00 87.44 284 LEU A CA 1
ATOM 2331 C C . LEU A 1 284 ? 21.055 4.631 -14.854 1.00 87.44 284 LEU A C 1
ATOM 2333 O O . LEU A 1 284 ? 22.084 5.266 -15.111 1.00 87.44 284 LEU A O 1
ATOM 2337 N N . PRO A 1 285 ? 20.714 4.306 -13.593 1.00 86.44 285 PRO A N 1
ATOM 2338 C CA . PRO A 1 285 ? 21.563 4.633 -12.453 1.00 86.44 285 PRO A CA 1
ATOM 2339 C C . PRO A 1 285 ? 22.915 3.912 -12.542 1.00 86.44 285 PRO A C 1
ATOM 2341 O O . PRO A 1 285 ? 23.067 2.923 -13.265 1.00 86.44 285 PRO A O 1
ATOM 2344 N N . SER A 1 286 ? 23.890 4.390 -11.760 1.00 85.31 286 SER A N 1
ATOM 2345 C CA . SER A 1 286 ? 25.179 3.704 -11.632 1.00 85.31 286 SER A CA 1
ATOM 2346 C C . SER A 1 286 ? 24.972 2.243 -11.185 1.00 85.31 286 SER A C 1
ATOM 2348 O O . SER A 1 286 ? 24.155 1.991 -10.286 1.00 85.31 286 SER A O 1
ATOM 2350 N N . PRO A 1 287 ? 25.709 1.278 -11.769 1.00 81.56 287 PRO A N 1
ATOM 2351 C CA . PRO A 1 287 ? 25.625 -0.138 -11.408 1.00 81.56 287 PRO A CA 1
ATOM 2352 C C . PRO A 1 287 ? 25.991 -0.443 -9.945 1.00 81.56 287 PRO A C 1
ATOM 2354 O O . PRO A 1 287 ? 25.670 -1.526 -9.463 1.00 81.56 287 PRO A O 1
ATOM 2357 N N . ASP A 1 288 ? 26.601 0.495 -9.217 1.00 78.12 288 ASP A N 1
ATOM 2358 C CA . ASP A 1 288 ? 27.066 0.288 -7.835 1.00 78.12 288 ASP A CA 1
ATOM 2359 C C . ASP A 1 288 ? 25.935 0.221 -6.791 1.00 78.12 288 ASP A C 1
ATOM 2361 O O . ASP A 1 288 ? 26.170 0.005 -5.600 1.00 78.12 288 ASP A O 1
ATOM 2365 N N . THR A 1 289 ? 24.681 0.396 -7.209 1.00 81.94 289 THR A N 1
ATOM 2366 C CA . THR A 1 289 ? 23.535 0.369 -6.297 1.00 81.94 289 THR A CA 1
ATOM 2367 C C . THR A 1 289 ? 23.167 -1.068 -5.906 1.00 81.94 289 THR A C 1
ATOM 2369 O O . THR A 1 289 ? 22.540 -1.822 -6.647 1.00 81.94 289 THR A O 1
ATOM 2372 N N . THR A 1 290 ? 23.508 -1.459 -4.675 1.00 87.31 290 THR A N 1
ATOM 2373 C CA . THR A 1 290 ? 23.197 -2.797 -4.131 1.00 87.31 290 THR A CA 1
ATOM 2374 C C . THR A 1 290 ? 21.697 -3.072 -3.997 1.00 87.31 290 THR A C 1
ATOM 2376 O O . THR A 1 290 ? 21.296 -4.235 -3.914 1.00 87.31 290 THR A O 1
ATOM 2379 N N . VAL A 1 291 ? 20.858 -2.031 -4.030 1.00 89.81 291 VAL A N 1
ATOM 2380 C CA . VAL A 1 291 ? 19.397 -2.114 -3.872 1.00 89.81 291 VAL A CA 1
ATOM 2381 C C . VAL A 1 291 ? 18.756 -3.054 -4.896 1.00 89.81 291 VAL A C 1
ATOM 2383 O O . VAL A 1 291 ? 17.830 -3.790 -4.559 1.00 89.81 291 VAL A O 1
ATOM 2386 N N . PHE A 1 292 ? 19.276 -3.107 -6.124 1.00 92.62 292 PHE A N 1
ATOM 2387 C CA . PHE A 1 292 ? 18.698 -3.942 -7.180 1.00 92.62 292 PHE A CA 1
ATOM 2388 C C . PHE A 1 292 ? 19.196 -5.386 -7.194 1.00 92.62 292 PHE A C 1
ATOM 2390 O O . PHE A 1 292 ? 18.698 -6.214 -7.957 1.00 92.62 292 PHE A O 1
ATOM 2397 N N . SER A 1 293 ? 20.136 -5.729 -6.311 1.00 91.50 293 SER A N 1
ATOM 2398 C CA . SER A 1 293 ? 20.660 -7.092 -6.217 1.00 91.50 293 SER A CA 1
ATOM 2399 C C . SER A 1 293 ? 19.609 -8.120 -5.793 1.00 91.50 293 SER A C 1
ATOM 2401 O O . SER A 1 293 ? 19.800 -9.303 -6.048 1.00 91.50 293 SER A O 1
ATOM 2403 N N . LEU A 1 294 ? 18.504 -7.698 -5.175 1.00 92.88 294 LEU A N 1
ATOM 2404 C CA . LEU A 1 294 ? 17.418 -8.578 -4.733 1.00 92.88 294 LEU A CA 1
ATOM 2405 C C . LEU A 1 294 ? 16.239 -8.632 -5.713 1.00 92.88 294 LEU A C 1
ATOM 2407 O O . LEU A 1 294 ? 15.269 -9.346 -5.459 1.00 92.88 294 LEU A O 1
ATOM 2411 N N . VAL A 1 295 ? 16.314 -7.901 -6.828 1.00 96.81 295 VAL A N 1
ATOM 241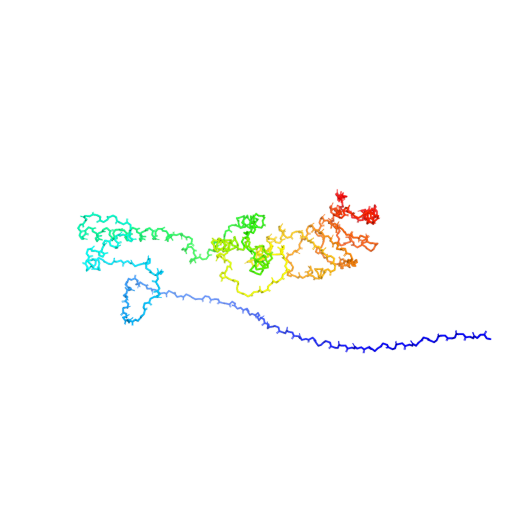2 C CA . VAL A 1 295 ? 15.244 -7.887 -7.827 1.00 96.81 295 VAL A CA 1
ATOM 2413 C C . VAL A 1 295 ? 15.241 -9.217 -8.564 1.00 96.81 295 VAL A C 1
ATOM 2415 O O . VAL A 1 295 ? 16.254 -9.644 -9.115 1.00 96.81 295 VAL A O 1
ATOM 2418 N N . GLU A 1 296 ? 14.076 -9.855 -8.592 1.00 97.88 296 GLU A N 1
ATOM 2419 C CA . GLU A 1 296 ? 13.856 -11.144 -9.247 1.00 97.88 296 GLU A CA 1
ATOM 2420 C C . GLU A 1 296 ? 13.019 -11.002 -10.521 1.00 97.88 296 GLU A C 1
ATOM 2422 O O . GLU A 1 296 ? 13.080 -11.863 -11.401 1.00 97.88 296 GLU A O 1
ATOM 2427 N N . LYS A 1 297 ? 12.221 -9.933 -10.632 1.00 98.12 297 LYS A N 1
ATOM 2428 C CA . LYS A 1 297 ? 11.343 -9.688 -11.778 1.00 98.12 297 LYS A CA 1
ATOM 2429 C C . LYS A 1 297 ? 11.586 -8.301 -12.360 1.00 98.12 297 LYS A C 1
ATOM 2431 O O . LYS A 1 297 ? 11.472 -7.309 -11.643 1.00 98.12 297 LYS A O 1
ATOM 2436 N N . LEU A 1 298 ? 11.868 -8.245 -13.657 1.00 97.31 298 LEU A N 1
ATOM 2437 C CA . LEU A 1 298 ? 12.014 -7.007 -14.417 1.00 97.31 298 LEU A CA 1
ATOM 2438 C C . LEU A 1 298 ? 10.869 -6.901 -15.423 1.00 97.31 298 LEU A C 1
ATOM 2440 O O . LEU A 1 298 ? 10.649 -7.815 -16.216 1.00 97.31 298 LEU A O 1
ATOM 2444 N N . GLN A 1 299 ? 10.141 -5.793 -15.382 1.00 96.19 299 GLN A N 1
ATOM 2445 C CA . GLN A 1 299 ? 9.044 -5.480 -16.290 1.00 96.19 299 GLN A CA 1
ATOM 2446 C C . GLN A 1 299 ? 9.437 -4.266 -17.126 1.00 96.19 299 GLN A C 1
ATOM 2448 O O . GLN A 1 299 ? 9.897 -3.263 -16.586 1.00 96.19 299 GLN A O 1
ATOM 2453 N N . LEU A 1 300 ? 9.302 -4.385 -18.438 1.00 94.06 300 LEU A N 1
ATOM 2454 C CA . LEU A 1 300 ? 9.648 -3.367 -19.418 1.00 94.06 300 LEU A CA 1
ATOM 2455 C C . LEU A 1 300 ? 8.358 -2.964 -20.130 1.00 94.06 300 LEU A C 1
ATOM 2457 O O . LEU A 1 300 ? 7.922 -3.648 -21.057 1.00 94.06 300 LEU A O 1
ATOM 2461 N N . ASP A 1 301 ? 7.748 -1.877 -19.667 1.00 91.62 301 ASP A N 1
ATOM 2462 C CA . ASP A 1 301 ? 6.473 -1.384 -20.184 1.00 91.62 301 ASP A CA 1
ATOM 2463 C C . ASP A 1 301 ? 6.724 -0.221 -21.131 1.00 91.62 301 ASP A C 1
ATOM 2465 O O . ASP A 1 301 ? 7.187 0.847 -20.718 1.00 91.62 301 ASP A O 1
ATOM 2469 N N . CYS A 1 302 ? 6.454 -0.442 -22.418 1.00 88.81 302 CYS A N 1
ATOM 2470 C CA . CYS A 1 302 ? 6.744 0.531 -23.474 1.00 88.81 302 CYS A CA 1
ATOM 2471 C C . CYS A 1 302 ? 8.209 1.030 -23.445 1.00 88.81 302 CYS A C 1
ATOM 2473 O O . CYS A 1 302 ? 8.508 2.129 -23.901 1.00 88.81 302 CYS A O 1
ATOM 2475 N N . PHE A 1 303 ? 9.136 0.241 -22.884 1.00 88.94 303 PHE A N 1
ATOM 2476 C CA . PHE A 1 303 ? 10.509 0.666 -22.615 1.00 88.94 303 PHE A CA 1
ATOM 2477 C C . PHE A 1 303 ? 11.432 0.375 -23.803 1.00 88.94 303 PHE A C 1
ATOM 2479 O O . PHE A 1 303 ? 11.651 -0.783 -24.170 1.00 88.94 303 PHE A O 1
ATOM 2486 N N . HIS A 1 304 ? 12.029 1.419 -24.381 1.00 86.88 304 HIS A N 1
ATOM 2487 C CA . HIS A 1 304 ? 12.893 1.288 -25.548 1.00 86.88 304 HIS A CA 1
ATOM 2488 C C . HIS A 1 304 ? 14.329 0.887 -25.154 1.00 86.88 304 HIS A C 1
ATOM 2490 O O . HIS A 1 304 ? 15.116 1.672 -24.613 1.00 86.88 304 HIS A O 1
ATOM 2496 N N . ILE A 1 305 ? 14.716 -0.350 -25.469 1.00 88.25 305 ILE A N 1
ATOM 2497 C CA . ILE A 1 305 ? 16.077 -0.859 -25.260 1.00 88.25 305 ILE A CA 1
ATOM 2498 C C . ILE A 1 305 ? 16.994 -0.321 -26.362 1.00 88.25 305 ILE A C 1
ATOM 2500 O O . ILE A 1 305 ? 16.837 -0.630 -27.541 1.00 88.25 305 ILE A O 1
ATOM 2504 N N . ILE A 1 306 ? 18.001 0.453 -25.960 1.00 88.06 306 ILE A N 1
ATOM 2505 C CA . ILE A 1 306 ? 19.103 0.900 -26.821 1.00 88.06 306 ILE A CA 1
ATOM 2506 C C . ILE A 1 306 ? 20.381 0.094 -26.550 1.00 88.06 306 ILE A C 1
ATOM 2508 O O . ILE A 1 306 ? 20.486 -0.544 -25.501 1.00 88.06 306 ILE A O 1
ATOM 2512 N N . PRO A 1 307 ? 21.393 0.141 -27.438 1.00 89.62 307 PRO A N 1
ATOM 2513 C CA . PRO A 1 307 ? 22.629 -0.623 -27.257 1.00 89.62 307 PRO A CA 1
ATOM 2514 C C . PRO A 1 307 ? 23.343 -0.438 -25.901 1.00 89.62 307 PRO A C 1
ATOM 2516 O O . PRO A 1 307 ? 23.888 -1.415 -25.399 1.00 89.62 307 PRO A O 1
ATOM 2519 N N . PRO A 1 308 ? 23.337 0.739 -25.242 1.00 90.00 308 PRO A N 1
ATOM 2520 C CA . PRO A 1 308 ? 23.849 0.852 -23.873 1.00 90.00 308 PRO A CA 1
ATOM 2521 C C . PRO A 1 308 ? 23.077 0.007 -22.845 1.00 90.00 308 PRO A C 1
ATOM 2523 O O . PRO A 1 308 ? 23.687 -0.597 -21.964 1.00 90.00 308 PRO A O 1
ATOM 2526 N N . HIS A 1 309 ? 21.749 -0.084 -22.979 1.00 90.94 309 HIS A N 1
ATOM 2527 C CA . HIS A 1 309 ? 20.877 -0.809 -22.047 1.00 90.94 309 HIS A CA 1
ATOM 2528 C C . HIS A 1 309 ? 21.136 -2.316 -22.064 1.00 90.94 309 HIS A C 1
ATOM 2530 O O . HIS A 1 309 ? 21.011 -2.970 -21.030 1.00 90.94 309 HIS A O 1
ATOM 2536 N N . THR A 1 310 ? 21.538 -2.873 -23.213 1.00 91.19 310 THR A N 1
ATOM 2537 C CA . THR A 1 310 ? 21.802 -4.315 -23.330 1.00 91.19 310 THR A CA 1
ATOM 2538 C C . THR A 1 310 ? 22.985 -4.768 -22.484 1.00 91.19 310 THR A C 1
ATOM 2540 O O . THR A 1 310 ? 23.049 -5.933 -22.104 1.00 91.19 310 THR A O 1
ATOM 2543 N N . LYS A 1 311 ? 23.903 -3.851 -22.157 1.00 92.19 311 LYS A N 1
ATOM 2544 C CA . LYS A 1 311 ? 25.036 -4.116 -21.267 1.00 92.19 311 LYS A CA 1
ATOM 2545 C C . LYS A 1 311 ? 24.739 -3.738 -19.821 1.00 92.19 311 LYS A C 1
ATOM 2547 O O . LYS A 1 311 ? 25.150 -4.462 -18.923 1.00 92.19 311 LYS A O 1
ATOM 2552 N N . SER A 1 312 ? 24.049 -2.624 -19.578 1.00 93.50 312 SER A N 1
ATOM 2553 C CA . SER A 1 312 ? 23.863 -2.101 -18.219 1.00 93.50 312 SER A CA 1
ATOM 2554 C C . SER A 1 312 ? 22.727 -2.764 -17.440 1.00 93.50 312 SER A C 1
ATOM 2556 O O . SER A 1 312 ? 22.901 -3.016 -16.251 1.00 93.50 312 SER A O 1
ATOM 2558 N N . LEU A 1 313 ? 21.594 -3.102 -18.071 1.00 94.62 313 LEU A N 1
ATOM 2559 C CA . LEU A 1 313 ? 20.462 -3.731 -17.371 1.00 94.62 313 LEU A CA 1
ATOM 2560 C C . LEU A 1 313 ? 20.825 -5.075 -16.710 1.00 94.62 313 LEU A C 1
ATOM 2562 O O . LEU A 1 313 ? 20.464 -5.259 -15.550 1.00 94.62 313 LEU A O 1
ATOM 2566 N N . PRO A 1 314 ? 21.566 -5.993 -17.359 1.00 95.81 314 PRO A N 1
ATOM 2567 C CA . PRO A 1 314 ? 21.961 -7.258 -16.731 1.00 95.81 314 PRO A CA 1
ATOM 2568 C C . PRO A 1 314 ? 22.948 -7.077 -15.575 1.00 95.81 314 PRO A C 1
ATOM 2570 O O . PRO A 1 314 ? 22.966 -7.882 -14.647 1.00 95.81 314 PRO A O 1
ATOM 2573 N N . ILE A 1 315 ? 23.768 -6.021 -15.619 1.00 94.94 315 ILE A N 1
ATOM 2574 C CA . ILE A 1 315 ? 24.697 -5.677 -14.535 1.00 94.94 315 ILE A CA 1
ATOM 2575 C C . ILE A 1 315 ? 23.912 -5.136 -13.337 1.00 94.94 315 ILE A C 1
ATOM 2577 O O . ILE A 1 315 ? 24.107 -5.598 -12.214 1.00 94.94 315 ILE A O 1
ATOM 2581 N N . LEU A 1 316 ? 22.999 -4.192 -13.587 1.00 94.44 316 LEU A N 1
ATOM 2582 C CA . LEU A 1 316 ? 22.173 -3.563 -12.557 1.00 94.44 316 LEU A CA 1
ATOM 2583 C C . LEU A 1 316 ? 21.231 -4.582 -11.896 1.00 94.44 316 LEU A C 1
ATOM 2585 O O . LEU A 1 316 ? 21.101 -4.625 -10.675 1.00 94.44 316 LEU A O 1
ATOM 2589 N N . PHE A 1 317 ? 20.621 -5.451 -12.702 1.00 95.62 317 PHE A N 1
ATOM 2590 C CA . PHE A 1 317 ? 19.660 -6.459 -12.271 1.00 95.62 317 PHE A CA 1
ATOM 2591 C C . PHE A 1 317 ? 20.230 -7.878 -12.437 1.00 95.62 317 PHE A C 1
ATOM 2593 O O . PHE A 1 317 ? 19.741 -8.702 -13.207 1.00 95.62 317 PHE A O 1
ATOM 2600 N N . LYS A 1 318 ? 21.291 -8.190 -11.689 1.00 95.19 318 LYS A N 1
ATOM 2601 C CA . LYS A 1 318 ? 22.027 -9.465 -11.818 1.00 95.19 318 LYS A CA 1
ATOM 2602 C C . LYS A 1 318 ? 21.221 -10.737 -11.498 1.00 95.19 318 LYS A C 1
ATOM 2604 O O . LYS A 1 318 ? 21.579 -11.825 -11.948 1.00 95.19 318 LYS A O 1
ATOM 2609 N N . ASN A 1 319 ? 20.147 -10.620 -10.715 1.00 97.12 319 ASN A N 1
ATOM 2610 C CA . ASN A 1 319 ? 19.391 -11.753 -10.164 1.00 97.12 319 ASN A CA 1
ATOM 2611 C C . ASN A 1 319 ? 17.990 -11.924 -10.774 1.00 97.12 319 ASN A C 1
ATOM 2613 O O . ASN A 1 319 ? 17.138 -12.599 -10.194 1.00 97.12 319 ASN A O 1
ATOM 2617 N N . ILE A 1 320 ? 17.755 -11.357 -11.962 1.00 98.06 320 ILE A N 1
ATOM 2618 C CA . ILE A 1 320 ? 16.472 -11.500 -12.657 1.00 98.06 320 ILE A CA 1
ATOM 2619 C C . ILE A 1 320 ? 16.209 -12.957 -13.025 1.00 98.06 320 ILE A C 1
ATOM 2621 O O . ILE A 1 320 ? 16.988 -13.583 -13.739 1.00 98.06 320 ILE A O 1
ATOM 2625 N N . LYS A 1 321 ? 15.057 -13.448 -12.565 1.00 98.31 321 LYS A N 1
ATOM 2626 C CA . LYS A 1 321 ? 14.466 -14.752 -12.880 1.00 98.31 321 LYS A CA 1
ATOM 2627 C C . LYS A 1 321 ? 13.322 -14.627 -13.882 1.00 98.31 321 LYS A C 1
ATOM 2629 O O . LYS A 1 321 ? 13.093 -15.539 -14.665 1.00 98.31 321 LYS A O 1
ATOM 2634 N N . SER A 1 322 ? 12.612 -13.499 -13.877 1.00 97.94 322 SER A N 1
ATOM 2635 C CA . SER A 1 322 ? 11.478 -13.242 -14.767 1.00 97.94 322 SER A CA 1
ATOM 2636 C C . SER A 1 322 ? 11.657 -11.923 -15.501 1.00 97.94 322 SER A C 1
ATOM 2638 O O . SER A 1 322 ? 11.773 -10.877 -14.863 1.00 97.94 322 SER A O 1
ATOM 2640 N N . LEU A 1 323 ? 11.597 -11.960 -16.827 1.00 96.94 323 LEU A N 1
ATOM 2641 C CA . LEU A 1 323 ? 11.561 -10.771 -17.673 1.00 96.94 323 LEU A CA 1
ATOM 2642 C C . LEU A 1 323 ? 10.185 -10.671 -18.328 1.00 96.94 323 LEU A C 1
ATOM 2644 O O . LEU A 1 323 ? 9.705 -11.637 -18.918 1.00 96.94 323 LEU A O 1
ATOM 2648 N N . THR A 1 324 ? 9.533 -9.520 -18.206 1.00 95.69 324 THR A N 1
ATOM 2649 C CA . THR A 1 324 ? 8.242 -9.256 -18.845 1.00 95.69 324 THR A CA 1
ATOM 2650 C C . THR A 1 324 ? 8.360 -8.057 -19.763 1.00 95.69 324 THR A C 1
ATOM 2652 O O . THR A 1 324 ? 8.777 -6.988 -19.327 1.00 95.69 324 THR A O 1
ATOM 2655 N N . GLY A 1 325 ? 7.999 -8.244 -21.025 1.00 92.69 325 GLY A N 1
ATOM 2656 C CA . GLY A 1 325 ? 7.806 -7.178 -21.992 1.00 92.69 325 GLY A CA 1
ATOM 2657 C C . GLY A 1 325 ? 6.338 -6.921 -22.213 1.00 92.69 325 GLY A C 1
ATOM 2658 O O . GLY A 1 325 ? 5.605 -7.868 -22.495 1.00 92.69 325 GLY A O 1
ATOM 2659 N N . ARG A 1 326 ? 5.915 -5.665 -22.101 1.00 90.31 326 ARG A N 1
ATOM 2660 C CA . ARG A 1 326 ? 4.541 -5.269 -22.390 1.00 90.31 326 ARG A CA 1
ATOM 2661 C C . ARG A 1 326 ? 4.532 -4.071 -23.320 1.00 90.31 326 ARG A C 1
ATOM 2663 O O . ARG A 1 326 ? 5.240 -3.088 -23.095 1.00 90.31 326 ARG A O 1
ATOM 2670 N N . ASN A 1 327 ? 3.695 -4.161 -24.344 1.00 84.00 327 ASN A N 1
ATOM 2671 C CA . ASN A 1 327 ? 3.412 -3.060 -25.242 1.00 84.00 327 ASN A CA 1
ATOM 2672 C C . ASN A 1 327 ? 1.908 -2.777 -25.239 1.00 84.00 327 ASN A C 1
ATOM 2674 O O . ASN A 1 327 ? 1.155 -3.377 -25.996 1.00 84.00 327 ASN A O 1
ATOM 2678 N N . ASP A 1 328 ? 1.464 -1.859 -24.382 1.00 77.25 328 ASP A N 1
ATOM 2679 C CA . ASP A 1 328 ? 0.036 -1.524 -24.287 1.00 77.25 328 ASP A CA 1
ATOM 2680 C C . ASP A 1 328 ? -0.443 -0.656 -25.475 1.00 77.25 328 ASP A C 1
ATOM 2682 O O . ASP A 1 328 ? -1.640 -0.415 -25.635 1.00 77.25 328 ASP A O 1
ATOM 2686 N N . LYS A 1 329 ? 0.464 -0.204 -26.356 1.00 71.38 329 LYS A N 1
ATOM 2687 C CA . LYS A 1 329 ? 0.142 0.632 -27.522 1.00 71.38 329 LYS A CA 1
ATOM 2688 C C . LYS A 1 329 ? 0.008 -0.197 -28.797 1.00 71.38 329 LYS A C 1
ATOM 2690 O O . LYS A 1 329 ? 0.791 -0.071 -29.733 1.00 71.38 329 LYS A O 1
ATOM 2695 N N . MET A 1 330 ? -1.036 -1.017 -28.869 1.00 59.03 330 MET A N 1
ATOM 2696 C CA . MET A 1 330 ? -1.328 -1.820 -30.066 1.00 59.03 330 MET A CA 1
ATOM 2697 C C . MET A 1 330 ? -1.934 -1.016 -31.244 1.00 59.03 330 MET A C 1
ATOM 2699 O O . MET A 1 330 ? -2.323 -1.599 -32.251 1.00 59.03 330 MET A O 1
ATOM 2703 N N . GLY A 1 331 ? -2.037 0.316 -31.140 1.00 71.25 331 GLY A N 1
ATOM 2704 C CA . GLY A 1 331 ? -2.764 1.153 -32.105 1.00 71.25 331 GLY A CA 1
ATOM 2705 C C . GLY A 1 331 ? -1.953 1.707 -33.283 1.00 71.25 331 GLY A C 1
ATOM 2706 O O . GLY A 1 331 ? -2.539 1.950 -34.336 1.00 71.25 331 GLY A O 1
ATOM 2707 N N . ASP A 1 332 ? -0.634 1.904 -33.150 1.00 73.44 332 ASP A N 1
ATOM 2708 C CA . ASP A 1 332 ? 0.185 2.497 -34.220 1.00 73.44 332 ASP A CA 1
ATOM 2709 C C . ASP A 1 332 ? 1.135 1.470 -34.852 1.00 73.44 332 ASP A C 1
ATOM 2711 O O . ASP A 1 332 ? 2.160 1.064 -34.298 1.00 73.44 332 ASP A O 1
ATOM 2715 N N . ILE A 1 333 ? 0.795 1.064 -36.076 1.00 68.19 333 ILE A N 1
ATOM 2716 C CA . ILE A 1 333 ? 1.537 0.087 -36.880 1.00 68.19 333 ILE A CA 1
ATOM 2717 C C . ILE A 1 333 ? 2.997 0.526 -37.091 1.00 68.19 333 ILE A C 1
ATOM 2719 O O . ILE A 1 333 ? 3.873 -0.330 -37.240 1.00 68.19 333 ILE A O 1
ATOM 2723 N N . ARG A 1 334 ? 3.304 1.833 -37.076 1.00 67.25 334 ARG A N 1
ATOM 2724 C CA . ARG A 1 334 ? 4.670 2.327 -37.323 1.00 67.25 334 ARG A CA 1
ATOM 2725 C C . ARG A 1 334 ? 5.637 1.996 -36.189 1.00 67.25 334 ARG A C 1
ATOM 2727 O O . ARG A 1 334 ? 6.825 1.812 -36.457 1.00 67.25 334 ARG A O 1
ATOM 2734 N N . GLU A 1 335 ? 5.154 1.857 -34.956 1.00 63.91 335 GLU A N 1
ATOM 2735 C CA . GLU A 1 335 ? 6.027 1.619 -33.804 1.00 63.91 335 GLU A CA 1
ATOM 2736 C C . GLU A 1 335 ? 6.424 0.143 -33.637 1.00 63.91 335 GLU A C 1
ATOM 2738 O O . GLU A 1 335 ? 7.489 -0.161 -33.094 1.00 63.91 335 GLU A O 1
ATOM 2743 N N . THR A 1 336 ? 5.645 -0.794 -34.189 1.00 63.66 336 THR A N 1
ATOM 2744 C CA . THR A 1 336 ? 5.869 -2.252 -34.059 1.00 63.66 336 THR A CA 1
ATOM 2745 C C . THR A 1 336 ? 7.265 -2.731 -34.502 1.00 63.66 336 THR A C 1
ATOM 2747 O O . THR A 1 336 ? 7.790 -3.716 -33.970 1.00 63.66 336 THR A O 1
ATOM 2750 N N . LYS A 1 337 ? 7.928 -2.015 -35.425 1.00 65.31 337 LYS A N 1
ATOM 2751 C CA . LYS A 1 337 ? 9.287 -2.341 -35.906 1.00 65.31 337 LYS A CA 1
ATOM 2752 C C . LYS A 1 337 ? 10.393 -2.131 -34.867 1.00 65.31 337 LYS A C 1
ATOM 2754 O O . LYS A 1 337 ? 11.456 -2.740 -34.995 1.00 65.31 337 LYS A O 1
ATOM 2759 N N . TYR A 1 338 ? 10.182 -1.277 -33.867 1.00 65.00 338 TYR A N 1
ATOM 2760 C CA . TYR A 1 338 ? 11.178 -1.034 -32.819 1.00 65.00 338 TYR A CA 1
ATOM 2761 C C . TYR A 1 338 ? 11.092 -2.094 -31.716 1.00 65.00 338 TYR A C 1
ATOM 2763 O O . TYR A 1 338 ? 12.120 -2.549 -31.214 1.00 65.00 338 TYR A O 1
ATOM 2771 N N . TYR A 1 339 ? 9.883 -2.580 -31.422 1.00 64.50 339 TYR A N 1
ATOM 2772 C CA . TYR A 1 339 ? 9.640 -3.545 -30.347 1.00 64.50 339 TYR A CA 1
ATOM 2773 C C . TYR A 1 339 ? 10.143 -4.961 -30.662 1.00 64.50 339 TYR A C 1
ATOM 2775 O O . TYR A 1 339 ? 10.681 -5.636 -29.787 1.00 64.50 339 TYR A O 1
ATOM 2783 N N . THR A 1 340 ? 10.087 -5.392 -31.926 1.00 61.53 340 THR A N 1
ATOM 2784 C CA . THR A 1 340 ? 10.642 -6.693 -32.358 1.00 61.53 340 THR A CA 1
ATOM 2785 C C . THR A 1 340 ? 12.161 -6.796 -32.181 1.00 61.53 340 THR A C 1
ATOM 2787 O O . THR A 1 340 ? 12.702 -7.899 -32.139 1.00 61.53 340 THR A O 1
ATOM 2790 N N . LYS A 1 341 ? 12.864 -5.668 -32.005 1.00 65.50 341 LYS A N 1
ATOM 2791 C CA . LYS A 1 341 ? 14.306 -5.637 -31.712 1.00 65.50 341 LYS A CA 1
ATOM 2792 C C . LYS A 1 341 ? 14.641 -5.624 -30.218 1.00 65.50 341 LYS A C 1
ATOM 2794 O O . LYS A 1 341 ? 15.812 -5.773 -29.880 1.00 65.50 341 LYS A O 1
ATOM 2799 N N . LEU A 1 342 ? 13.662 -5.466 -29.325 1.00 65.50 342 LEU A N 1
ATOM 2800 C CA . LEU A 1 342 ? 13.902 -5.363 -27.878 1.00 65.50 342 LEU A CA 1
ATOM 2801 C C . LEU A 1 342 ? 14.451 -6.663 -27.284 1.00 65.50 342 LEU A C 1
ATOM 2803 O O . LEU A 1 342 ? 15.328 -6.642 -26.424 1.00 65.50 342 LEU A O 1
ATOM 2807 N N . TYR A 1 343 ? 13.992 -7.801 -27.796 1.00 79.62 343 TYR A N 1
ATOM 2808 C CA . TYR A 1 343 ? 14.313 -9.123 -27.265 1.00 79.62 343 TYR A CA 1
ATOM 2809 C C . TYR A 1 343 ? 15.263 -9.883 -28.182 1.00 79.62 343 TYR A C 1
ATOM 2811 O O . TYR A 1 343 ? 15.004 -11.022 -28.569 1.00 79.62 343 TYR A O 1
ATOM 2819 N N . THR A 1 344 ? 16.383 -9.252 -28.547 1.00 89.69 344 THR A N 1
ATOM 2820 C CA . THR A 1 344 ? 17.447 -9.999 -29.230 1.00 89.69 344 THR A CA 1
ATOM 2821 C C . THR A 1 344 ? 17.892 -11.179 -28.354 1.00 89.69 344 THR A C 1
ATOM 2823 O O . THR A 1 344 ? 17.982 -11.025 -27.130 1.00 89.69 344 THR A O 1
ATOM 2826 N N . PRO A 1 345 ? 18.229 -12.341 -28.945 1.00 92.38 345 PRO A N 1
ATOM 2827 C CA . PRO A 1 345 ? 18.758 -13.472 -28.186 1.00 92.38 345 PRO A CA 1
ATOM 2828 C C . PRO A 1 345 ? 19.945 -13.068 -27.306 1.00 92.38 345 PRO A C 1
ATOM 2830 O O . PRO A 1 345 ? 20.002 -13.444 -26.141 1.00 92.38 345 PRO A O 1
ATOM 2833 N N . GLN A 1 346 ? 20.829 -12.204 -27.820 1.00 92.31 346 GLN A N 1
ATOM 2834 C CA . GLN A 1 346 ? 21.969 -11.674 -27.074 1.00 92.31 346 GLN A CA 1
ATOM 2835 C C . GLN A 1 346 ? 21.541 -10.948 -25.789 1.00 92.31 346 GLN A C 1
ATOM 2837 O O . GLN A 1 346 ? 22.097 -11.217 -24.725 1.00 92.31 346 GLN A O 1
ATOM 2842 N N . PHE A 1 347 ? 20.535 -10.071 -25.863 1.00 93.62 347 PHE A N 1
ATOM 2843 C CA . PHE A 1 347 ? 20.005 -9.388 -24.684 1.00 93.62 347 PHE A CA 1
ATOM 2844 C C . PHE A 1 347 ? 19.396 -10.374 -23.684 1.00 93.62 347 PHE A C 1
ATOM 2846 O O . PHE A 1 347 ? 19.726 -10.320 -22.505 1.00 93.62 347 PHE A O 1
ATOM 2853 N N . ILE A 1 348 ? 18.577 -11.325 -24.134 1.00 95.12 348 ILE A N 1
ATOM 2854 C CA . ILE A 1 348 ? 17.959 -12.316 -23.238 1.00 95.12 348 ILE A CA 1
ATOM 2855 C C . ILE A 1 348 ? 19.035 -13.155 -22.531 1.00 95.12 348 ILE A C 1
ATOM 2857 O O . ILE A 1 348 ? 19.022 -13.275 -21.308 1.00 95.12 348 ILE A O 1
ATOM 2861 N N . THR A 1 349 ? 20.015 -13.673 -23.279 1.00 95.62 349 THR A N 1
ATOM 2862 C CA . THR A 1 349 ? 21.091 -14.529 -22.737 1.00 95.62 349 THR A CA 1
ATOM 2863 C C . THR A 1 349 ? 22.037 -13.815 -21.772 1.00 95.62 349 THR A C 1
ATOM 2865 O O . THR A 1 349 ? 22.788 -14.468 -21.051 1.00 95.62 349 THR A O 1
ATOM 2868 N N . SER A 1 350 ? 22.010 -12.480 -21.729 1.00 96.12 350 SER A N 1
ATOM 2869 C CA . SER A 1 350 ? 22.831 -11.710 -20.793 1.00 96.12 350 SER A CA 1
ATOM 2870 C C . SER A 1 350 ? 22.344 -11.815 -19.337 1.00 96.12 350 SER A C 1
ATOM 2872 O O . SER A 1 350 ? 23.137 -11.626 -18.411 1.00 96.12 350 SER A O 1
ATOM 2874 N N . PHE A 1 351 ? 21.080 -12.194 -19.112 1.00 96.75 351 PHE A N 1
ATOM 2875 C CA . PHE A 1 351 ? 20.528 -12.468 -17.784 1.00 96.75 351 PHE A CA 1
ATOM 2876 C C . PHE A 1 351 ? 20.753 -13.935 -17.397 1.00 96.75 351 PHE A C 1
ATOM 2878 O O . PHE A 1 351 ? 19.941 -14.809 -17.690 1.00 96.75 351 PHE A O 1
ATOM 2885 N N . LYS A 1 352 ? 21.852 -14.207 -16.686 1.00 97.38 352 LYS A N 1
ATOM 2886 C CA . LYS A 1 352 ? 22.292 -15.575 -16.331 1.00 97.38 352 LYS A CA 1
ATOM 2887 C C . LYS A 1 352 ? 21.274 -16.400 -15.531 1.00 97.38 352 LYS A C 1
ATOM 2889 O O . LYS A 1 352 ? 21.323 -17.621 -15.579 1.00 97.38 352 LYS A O 1
ATOM 2894 N N . ASN A 1 353 ? 20.393 -15.738 -14.781 1.00 97.75 353 ASN A N 1
ATOM 2895 C CA . ASN A 1 353 ? 19.434 -16.372 -13.871 1.00 97.75 353 ASN A CA 1
ATOM 2896 C C . ASN A 1 353 ? 18.007 -16.442 -14.439 1.00 97.75 353 ASN A C 1
ATOM 2898 O O . ASN A 1 353 ? 17.082 -16.811 -13.714 1.00 97.75 353 ASN A O 1
ATOM 2902 N N . LEU A 1 354 ? 17.810 -16.061 -15.704 1.00 97.94 354 LEU A N 1
ATOM 2903 C CA . LEU A 1 354 ? 16.487 -15.946 -16.301 1.00 97.94 354 LEU A CA 1
ATOM 2904 C C . LEU A 1 354 ? 15.850 -17.330 -16.497 1.00 97.94 354 LEU A C 1
ATOM 2906 O O . LEU A 1 354 ? 16.380 -18.168 -17.220 1.00 97.94 354 LEU A O 1
ATOM 2910 N N . THR A 1 355 ? 14.689 -17.552 -15.881 1.00 97.94 355 THR A N 1
ATOM 2911 C CA . THR A 1 355 ? 13.911 -18.800 -15.985 1.00 97.94 355 THR A CA 1
ATOM 2912 C C . THR A 1 355 ? 12.542 -18.603 -16.628 1.00 97.94 355 THR A C 1
ATOM 2914 O O . THR A 1 355 ? 11.904 -19.576 -17.021 1.00 97.94 355 THR A O 1
ATOM 2917 N N . SER A 1 356 ? 12.079 -17.359 -16.747 1.00 97.69 356 SER A N 1
ATOM 2918 C CA . SER A 1 356 ? 10.792 -17.019 -17.344 1.00 97.69 356 SER A CA 1
ATOM 2919 C C . SER A 1 356 ? 10.902 -15.771 -18.211 1.00 97.69 356 SER A C 1
ATOM 2921 O O . SER A 1 356 ? 11.446 -14.746 -17.790 1.00 97.69 356 SER A O 1
ATOM 2923 N N . LEU A 1 357 ? 10.352 -15.859 -19.419 1.00 95.88 357 LEU A N 1
ATOM 2924 C CA . LEU A 1 357 ? 10.212 -14.751 -20.353 1.00 95.88 357 LEU A CA 1
ATOM 2925 C C . LEU A 1 357 ? 8.737 -14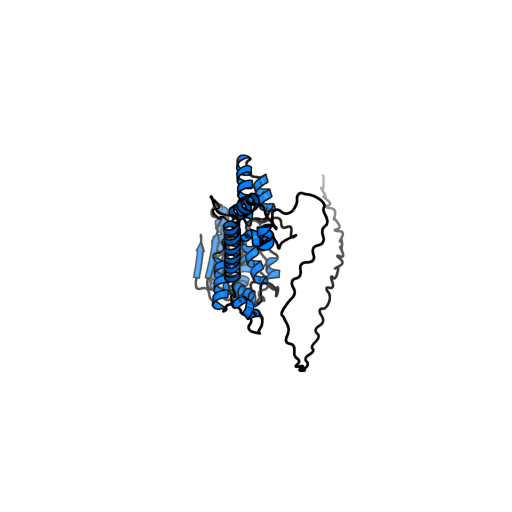.639 -20.734 1.00 95.88 357 LEU A C 1
ATOM 2927 O O . LEU A 1 357 ? 8.163 -15.582 -21.274 1.00 95.88 357 LEU A O 1
ATOM 2931 N N . ASN A 1 358 ? 8.130 -13.492 -20.447 1.00 94.75 358 ASN A N 1
ATOM 2932 C CA . ASN A 1 358 ? 6.755 -13.198 -20.824 1.00 94.75 358 ASN A CA 1
ATOM 2933 C C . ASN A 1 358 ? 6.738 -12.015 -21.792 1.00 94.75 358 ASN A C 1
ATOM 2935 O O . ASN A 1 358 ? 7.046 -10.890 -21.401 1.00 94.75 358 ASN A O 1
ATOM 2939 N N . CYS A 1 359 ? 6.389 -12.277 -23.044 1.00 88.44 359 CYS A N 1
ATOM 2940 C CA . CYS A 1 359 ? 6.209 -11.251 -24.059 1.00 88.44 359 CYS A CA 1
ATOM 2941 C C . CYS A 1 359 ? 4.705 -11.071 -24.272 1.00 88.44 359 CYS A C 1
ATOM 2943 O O . CYS A 1 359 ? 4.080 -11.862 -24.978 1.00 88.44 359 CYS A O 1
ATOM 2945 N N . CYS A 1 360 ? 4.122 -10.060 -23.630 1.00 81.81 360 CYS A N 1
ATOM 2946 C CA . CYS A 1 360 ? 2.758 -9.638 -23.917 1.00 81.81 360 CYS A CA 1
ATOM 2947 C C . CYS A 1 360 ? 2.805 -8.767 -25.176 1.00 81.81 360 CYS A C 1
ATOM 2949 O O . CYS A 1 360 ? 3.194 -7.598 -25.100 1.00 81.81 360 CYS A O 1
ATOM 2951 N N . CYS A 1 361 ? 2.496 -9.385 -26.316 1.00 65.62 361 CYS A N 1
ATOM 2952 C CA . CYS A 1 361 ? 2.375 -8.718 -27.610 1.00 65.62 361 CYS A CA 1
ATOM 2953 C C . CYS A 1 361 ? 1.065 -7.950 -27.736 1.00 65.62 361 CYS A C 1
ATOM 2955 O O . CYS A 1 361 ? 0.034 -8.473 -27.253 1.00 65.62 361 CYS A O 1
#